Protein AF-B7QHF9-F1 (afdb_monomer)

Structure (mmCIF, N/CA/C/O backbone):
data_AF-B7QHF9-F1
#
_entry.id   AF-B7QHF9-F1
#
loop_
_atom_site.group_PDB
_atom_site.id
_atom_site.type_symbol
_atom_site.label_atom_id
_atom_site.label_alt_id
_atom_site.label_comp_id
_atom_site.label_asym_id
_atom_site.label_entity_id
_atom_site.label_seq_id
_atom_site.pdbx_PDB_ins_code
_atom_site.Cartn_x
_atom_site.Cartn_y
_atom_site.Cartn_z
_atom_site.occupancy
_atom_site.B_iso_or_equiv
_atom_site.auth_seq_id
_atom_site.auth_comp_id
_atom_site.auth_asym_id
_atom_site.auth_atom_id
_atom_site.pdbx_PDB_model_num
ATOM 1 N N . ARG A 1 1 ? 33.194 -61.395 25.127 1.00 44.97 1 ARG A N 1
ATOM 2 C CA . ARG A 1 1 ? 32.796 -61.023 23.741 1.00 44.97 1 ARG A CA 1
ATOM 3 C C . ARG A 1 1 ? 31.460 -60.278 23.837 1.00 44.97 1 ARG A C 1
ATOM 5 O O . ARG A 1 1 ? 30.589 -60.822 24.489 1.00 44.97 1 ARG A O 1
ATOM 12 N N . GLY A 1 2 ? 31.211 -59.076 23.313 1.00 43.88 2 GLY A N 1
ATOM 13 C CA . GLY A 1 2 ? 32.072 -58.037 22.723 1.00 43.88 2 GLY A CA 1
ATOM 14 C C . GLY A 1 2 ? 31.177 -56.895 22.193 1.00 43.88 2 GLY A C 1
ATOM 15 O O . GLY A 1 2 ? 30.324 -57.158 21.356 1.00 43.88 2 GLY A O 1
ATOM 16 N N . LYS A 1 3 ? 31.297 -55.655 22.700 1.00 47.34 3 LYS A N 1
ATOM 17 C CA . LYS A 1 3 ? 30.390 -54.541 22.332 1.00 47.34 3 LYS A CA 1
ATOM 18 C C . LYS A 1 3 ? 30.882 -53.809 21.075 1.00 47.34 3 LYS A C 1
ATOM 20 O O . LYS A 1 3 ? 31.952 -53.213 21.108 1.00 47.34 3 LYS A O 1
ATOM 25 N N . GLY A 1 4 ? 30.081 -53.790 20.007 1.00 52.41 4 GLY A N 1
ATOM 26 C CA . GLY A 1 4 ? 30.394 -53.086 18.755 1.00 52.41 4 GLY A CA 1
ATOM 27 C C . GLY A 1 4 ? 29.561 -51.818 18.543 1.00 52.41 4 GLY A C 1
ATOM 28 O O . GLY A 1 4 ? 28.487 -51.885 17.955 1.00 52.41 4 GLY A O 1
ATOM 29 N N . LYS A 1 5 ? 30.061 -50.652 18.973 1.00 49.97 5 LYS A N 1
ATOM 30 C CA . LYS A 1 5 ? 29.519 -49.345 18.546 1.00 49.97 5 LYS A CA 1
ATOM 31 C C . LYS A 1 5 ? 30.148 -48.952 17.202 1.00 49.97 5 LYS A C 1
ATOM 33 O O . LYS A 1 5 ? 31.369 -48.976 17.092 1.00 49.97 5 LYS A O 1
ATOM 38 N N . LYS A 1 6 ? 29.351 -48.528 16.214 1.00 52.84 6 LYS A N 1
ATOM 39 C CA . LYS A 1 6 ? 29.847 -47.884 14.981 1.00 52.84 6 LYS A CA 1
ATOM 40 C C . LYS A 1 6 ? 29.530 -46.385 15.006 1.00 52.84 6 LYS A C 1
ATOM 42 O O . LYS A 1 6 ? 28.430 -45.975 14.651 1.00 52.84 6 LYS A O 1
ATOM 47 N N . SER A 1 7 ? 30.487 -45.572 15.446 1.00 55.78 7 SER A N 1
ATOM 48 C CA . SER A 1 7 ? 30.426 -44.108 15.347 1.00 55.78 7 SER A CA 1
ATOM 49 C C . SER A 1 7 ? 30.802 -43.638 13.939 1.00 55.78 7 SER A C 1
ATOM 51 O O . SER A 1 7 ? 31.739 -44.163 13.340 1.00 55.78 7 SER A O 1
ATOM 53 N N . LYS A 1 8 ? 30.097 -42.626 13.413 1.00 47.00 8 LYS A N 1
ATOM 54 C CA . LYS A 1 8 ? 30.480 -41.954 12.159 1.00 47.00 8 LYS A CA 1
ATOM 55 C C . LYS A 1 8 ? 31.800 -41.198 12.361 1.00 47.00 8 LYS A C 1
ATOM 57 O O . LYS A 1 8 ? 31.984 -40.561 13.396 1.00 47.00 8 LYS A O 1
ATOM 62 N N . ALA A 1 9 ? 32.695 -41.250 11.377 1.00 64.69 9 ALA A N 1
ATOM 63 C CA . ALA A 1 9 ? 33.907 -40.433 11.365 1.00 64.69 9 ALA A CA 1
ATOM 64 C C . ALA A 1 9 ? 33.595 -38.999 10.880 1.00 64.69 9 ALA A C 1
ATOM 66 O O . ALA A 1 9 ? 32.759 -38.842 9.986 1.00 64.69 9 ALA A O 1
ATOM 67 N N . PRO A 1 10 ? 34.251 -37.957 11.423 1.00 55.72 10 PRO A N 1
ATOM 68 C CA . PRO A 1 10 ? 34.129 -36.597 10.906 1.00 55.72 10 PRO A CA 1
ATOM 69 C C . PRO A 1 10 ? 34.895 -36.448 9.583 1.00 55.72 10 PRO A C 1
ATOM 71 O O . PRO A 1 10 ? 36.030 -36.914 9.457 1.00 55.72 10 PRO A O 1
ATOM 74 N N . PHE A 1 11 ? 34.296 -35.767 8.603 1.00 51.16 11 PHE A N 1
ATOM 75 C CA . PHE A 1 11 ? 34.995 -35.399 7.369 1.00 51.16 11 PHE A CA 1
ATOM 76 C C . PHE A 1 11 ? 36.059 -34.325 7.642 1.00 51.16 11 PHE A C 1
ATOM 78 O O . PHE A 1 11 ? 35.882 -33.451 8.490 1.00 51.16 11 PHE A O 1
ATOM 85 N N . LYS A 1 12 ? 37.185 -34.412 6.928 1.00 47.97 12 LYS A N 1
ATOM 86 C CA . LYS A 1 12 ? 38.425 -33.695 7.245 1.00 47.97 12 LYS A CA 1
ATOM 87 C C . LYS A 1 12 ? 38.826 -32.774 6.093 1.00 47.97 12 LYS A C 1
ATOM 89 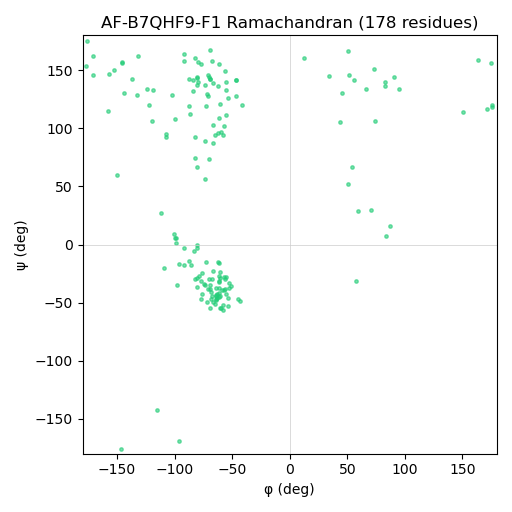O O . LYS A 1 12 ? 39.310 -33.250 5.070 1.00 47.97 12 LYS A O 1
ATOM 94 N N . PHE A 1 13 ? 38.650 -31.465 6.270 1.00 48.28 13 PHE A N 1
ATOM 95 C CA . PHE A 1 13 ? 39.130 -30.463 5.313 1.00 48.28 13 PHE A CA 1
ATOM 96 C C . PHE A 1 13 ? 40.667 -30.340 5.368 1.00 48.28 13 PHE A C 1
ATOM 98 O O . PHE A 1 13 ? 41.214 -30.155 6.459 1.00 48.28 13 PHE A O 1
ATOM 105 N N . PRO A 1 14 ? 41.381 -30.413 4.230 1.00 45.22 14 PRO A N 1
ATOM 106 C CA . PRO A 1 14 ? 42.781 -30.013 4.144 1.00 45.22 14 PRO A CA 1
ATOM 107 C C . PRO A 1 14 ? 42.891 -28.486 4.003 1.00 45.22 14 PRO A C 1
ATOM 109 O O . PRO A 1 14 ? 42.097 -27.866 3.300 1.00 45.22 14 PRO A O 1
ATOM 112 N N . GLY A 1 15 ? 43.900 -27.876 4.627 1.00 40.44 15 GLY A N 1
ATOM 113 C CA . GLY A 1 15 ? 44.149 -26.437 4.521 1.00 40.44 15 GLY A CA 1
ATOM 114 C C . GLY A 1 15 ? 45.634 -26.076 4.557 1.00 40.44 15 GLY A C 1
ATOM 115 O O . GLY A 1 15 ? 46.452 -26.832 5.078 1.00 40.44 15 GLY A O 1
ATOM 116 N N . LYS A 1 16 ? 45.948 -24.898 4.006 1.00 38.28 16 LYS A N 1
ATOM 117 C CA . LYS A 1 16 ? 47.152 -24.074 4.230 1.00 38.28 16 LYS A CA 1
ATOM 118 C C . LYS A 1 16 ? 46.675 -22.608 4.176 1.00 38.28 16 LYS A C 1
ATOM 120 O O . LYS A 1 16 ? 45.830 -22.309 3.341 1.00 38.28 16 LYS A O 1
ATOM 125 N N . GLU A 1 17 ? 46.972 -21.691 5.101 1.00 38.88 17 GLU A N 1
ATOM 126 C CA . GLU A 1 17 ? 48.269 -21.247 5.664 1.00 38.88 17 GLU A CA 1
ATOM 127 C C . GLU A 1 17 ? 49.176 -20.525 4.644 1.00 38.88 17 GLU A C 1
ATOM 129 O O . GLU A 1 17 ? 49.375 -21.039 3.550 1.00 38.88 17 GLU A O 1
ATOM 134 N N . LYS A 1 18 ? 49.813 -19.372 4.937 1.00 38.16 18 LYS A N 1
ATOM 135 C CA . LYS A 1 18 ? 49.681 -18.395 6.056 1.00 38.16 18 LYS A CA 1
ATOM 136 C C . LYS A 1 18 ? 50.524 -17.130 5.767 1.00 38.16 18 LYS A C 1
ATOM 138 O O . LYS A 1 18 ? 51.636 -17.276 5.266 1.00 38.16 18 LYS A O 1
ATOM 143 N N . LYS A 1 19 ? 50.061 -15.942 6.193 1.00 31.86 19 LYS A N 1
ATOM 144 C CA . LYS A 1 19 ? 50.826 -14.784 6.752 1.00 31.86 19 LYS A CA 1
ATOM 145 C C . LYS A 1 19 ? 49.863 -13.587 6.871 1.00 31.86 19 LYS A C 1
ATOM 147 O O . LYS A 1 19 ? 49.279 -13.229 5.860 1.00 31.86 19 LYS A O 1
ATOM 152 N N . GLU A 1 20 ? 49.505 -12.985 8.009 1.00 31.02 20 GLU A N 1
ATOM 153 C CA . GLU A 1 20 ? 50.112 -12.690 9.332 1.00 31.02 20 GLU A CA 1
ATOM 154 C C . GLU A 1 20 ? 51.019 -11.448 9.455 1.00 31.02 20 GLU A C 1
ATOM 156 O O . GLU A 1 20 ? 51.927 -11.239 8.654 1.00 31.02 20 GLU A O 1
ATOM 161 N N . LYS A 1 21 ? 50.826 -10.773 10.609 1.00 34.28 21 LYS A N 1
ATOM 162 C CA . LYS A 1 21 ? 51.555 -9.647 11.242 1.00 34.28 21 LYS A CA 1
ATOM 163 C C . LYS A 1 21 ? 51.193 -8.227 10.749 1.00 34.28 21 LYS A C 1
ATOM 165 O O . LYS A 1 21 ? 51.060 -8.010 9.556 1.00 34.28 21 LYS A O 1
ATOM 170 N N . SER A 1 22 ? 51.021 -7.218 11.621 1.00 31.48 22 SER A N 1
ATOM 171 C CA . SER A 1 22 ? 51.074 -7.202 13.104 1.00 31.48 22 SER A CA 1
ATOM 172 C C . SER A 1 22 ? 50.089 -6.207 13.740 1.00 31.48 22 SER A C 1
ATOM 174 O O . SER A 1 22 ? 49.724 -5.200 13.144 1.00 31.48 22 SER A O 1
ATOM 176 N N . LEU A 1 23 ? 49.729 -6.471 14.999 1.00 32.69 23 LEU A N 1
ATOM 177 C CA . LEU A 1 23 ? 49.108 -5.524 15.935 1.00 32.69 23 LEU A CA 1
ATOM 178 C C . LEU A 1 23 ? 50.179 -4.587 16.543 1.00 32.69 23 LEU A C 1
ATOM 180 O O . LEU A 1 23 ? 51.325 -5.020 16.682 1.00 32.69 23 LEU A O 1
ATOM 184 N N . LYS A 1 24 ? 49.785 -3.393 17.037 1.00 29.84 24 LYS A N 1
ATOM 185 C CA . LYS A 1 24 ? 49.647 -3.086 18.493 1.00 29.84 24 LYS A CA 1
ATOM 186 C C . LYS A 1 24 ? 49.882 -1.599 18.890 1.00 29.84 24 LYS A C 1
ATOM 188 O O . LYS A 1 24 ? 51.000 -1.117 18.872 1.00 29.84 24 LYS A O 1
ATOM 193 N N . SER A 1 25 ? 48.803 -0.963 19.363 1.00 30.09 25 SER A N 1
ATOM 194 C CA . SER A 1 25 ? 48.669 0.024 20.468 1.00 30.09 25 SER A CA 1
ATOM 195 C C . SER A 1 25 ? 49.616 1.237 20.686 1.00 30.09 25 SER A C 1
ATOM 197 O O . SER A 1 25 ? 50.774 1.068 21.038 1.00 30.09 25 SER A O 1
ATOM 199 N N . LYS A 1 26 ? 48.943 2.394 20.868 1.00 32.38 26 LYS A N 1
ATOM 200 C CA . LYS A 1 26 ? 49.030 3.359 22.004 1.00 32.38 26 LYS A CA 1
ATOM 201 C C . LYS A 1 26 ? 50.012 4.558 22.019 1.00 32.38 26 LYS A C 1
ATOM 203 O O . LYS A 1 26 ? 51.174 4.464 21.664 1.00 32.38 26 LYS A O 1
ATOM 208 N N . ASP A 1 27 ? 49.450 5.620 22.616 1.00 30.77 27 ASP A N 1
ATOM 209 C CA . ASP A 1 27 ? 50.017 6.716 23.427 1.00 30.77 27 ASP A CA 1
ATOM 210 C C . ASP A 1 27 ? 50.841 7.879 22.813 1.00 30.77 27 ASP A C 1
ATOM 212 O O . ASP A 1 27 ? 52.021 7.779 22.509 1.00 30.77 27 ASP A O 1
ATOM 216 N N . SER A 1 28 ? 50.180 9.046 22.767 1.00 32.81 28 SER A N 1
ATOM 217 C CA . SER A 1 28 ? 50.504 10.251 23.560 1.00 32.81 28 SER A CA 1
ATOM 218 C C . SER A 1 28 ? 51.971 10.710 23.722 1.00 32.81 28 SER A C 1
ATOM 220 O O . SER A 1 28 ? 52.636 10.235 24.640 1.00 32.81 28 SER A O 1
ATOM 222 N N . LYS A 1 29 ? 52.390 11.789 23.021 1.00 29.64 29 LYS A N 1
ATOM 223 C CA . LYS A 1 29 ? 52.799 13.091 23.636 1.00 29.64 29 LYS A CA 1
ATOM 224 C C . LYS A 1 29 ? 53.363 14.151 22.661 1.00 29.64 29 LYS A C 1
ATOM 226 O O . LYS A 1 29 ? 53.913 13.810 21.626 1.00 29.64 29 LYS A O 1
ATOM 231 N N . ASP A 1 30 ? 53.238 15.409 23.109 1.00 31.92 30 ASP A N 1
ATOM 232 C CA . ASP A 1 30 ? 54.047 16.628 22.864 1.00 31.92 30 ASP A CA 1
ATOM 233 C C . ASP A 1 30 ? 54.410 17.129 21.442 1.00 31.92 30 ASP A C 1
ATOM 235 O O . ASP A 1 30 ? 54.664 16.385 20.503 1.00 31.92 30 ASP A O 1
ATOM 239 N N . GLY A 1 31 ? 54.472 18.465 21.319 1.00 27.03 31 GLY A N 1
ATOM 240 C CA . GLY A 1 31 ? 55.071 19.195 20.186 1.00 27.03 31 GLY A CA 1
ATOM 241 C C . GLY A 1 31 ? 56.527 19.618 20.462 1.00 27.03 31 GLY A C 1
ATOM 242 O O . GLY A 1 31 ? 57.089 19.230 21.486 1.00 27.03 31 GLY A O 1
ATOM 243 N N . PRO A 1 32 ? 57.134 20.481 19.616 1.00 41.22 32 PRO A N 1
ATOM 244 C CA . PRO A 1 32 ? 56.908 21.920 19.825 1.00 41.22 32 PRO A CA 1
ATOM 245 C C . PRO A 1 32 ? 56.868 22.805 18.549 1.00 41.22 32 PRO A C 1
ATOM 247 O O . PRO A 1 32 ? 56.910 22.342 17.415 1.00 41.22 32 PRO A O 1
ATOM 250 N N . LYS A 1 33 ? 56.739 24.123 18.778 1.00 29.67 33 LYS A N 1
ATOM 251 C CA . LYS A 1 33 ? 56.550 25.222 17.805 1.00 29.67 33 LYS A CA 1
ATOM 252 C C . LYS A 1 33 ? 57.832 25.629 17.059 1.00 29.67 33 LYS A C 1
ATOM 254 O O . LYS A 1 33 ? 58.898 25.619 17.666 1.00 29.67 33 LYS A O 1
ATOM 259 N N . SER A 1 34 ? 57.682 26.205 15.859 1.00 31.70 34 SER A N 1
ATOM 260 C CA . SER A 1 34 ? 58.355 27.429 15.327 1.00 31.70 34 SER A CA 1
ATOM 261 C C . SER A 1 34 ? 58.193 27.489 13.794 1.00 31.70 34 SER A C 1
ATOM 263 O O . SER A 1 34 ? 57.991 26.444 13.188 1.00 31.70 34 SER A O 1
ATOM 265 N N . LYS A 1 35 ? 58.302 28.611 13.068 1.00 28.94 35 LYS A N 1
ATOM 266 C CA . LYS A 1 35 ? 57.969 30.053 13.226 1.00 28.94 35 LYS A CA 1
ATOM 267 C C . LYS A 1 35 ? 58.199 30.694 11.825 1.00 28.94 35 LYS A C 1
ATOM 269 O O . LYS A 1 35 ? 58.894 30.069 11.042 1.00 28.94 35 LYS A O 1
ATOM 274 N N . ASP A 1 36 ? 57.656 31.890 11.555 1.00 30.72 36 ASP A N 1
ATOM 275 C CA . ASP A 1 36 ? 58.156 32.970 10.650 1.00 30.72 36 ASP A CA 1
ATOM 276 C C . ASP A 1 36 ? 58.933 32.658 9.321 1.00 30.72 36 ASP A C 1
ATOM 278 O O . ASP A 1 36 ? 59.823 31.825 9.275 1.00 30.72 36 ASP A O 1
ATOM 282 N N . SER A 1 37 ? 58.812 33.401 8.205 1.00 33.22 37 SER A N 1
ATOM 283 C CA . SER A 1 37 ? 58.028 34.612 7.871 1.00 33.22 37 SER A CA 1
ATOM 284 C C . SER A 1 37 ? 58.187 35.026 6.380 1.00 33.22 37 SER A C 1
ATOM 286 O O . SER A 1 37 ? 59.080 34.531 5.695 1.00 33.22 37 SER A O 1
ATOM 288 N N . LYS A 1 38 ? 57.418 36.061 5.980 1.00 33.12 38 LYS A N 1
ATOM 289 C CA . LYS A 1 38 ? 57.803 37.191 5.088 1.00 33.12 38 LYS A CA 1
ATOM 290 C C . LYS A 1 38 ? 57.506 37.124 3.576 1.00 33.12 38 LYS A C 1
ATOM 292 O O . LYS A 1 38 ? 57.799 36.148 2.896 1.00 33.12 38 LYS A O 1
ATOM 297 N N . GLU A 1 39 ? 56.955 38.228 3.053 1.00 28.11 39 GLU A N 1
ATOM 298 C CA . GLU A 1 39 ? 56.612 38.425 1.631 1.00 28.11 39 GLU A CA 1
ATOM 299 C C . GLU A 1 39 ? 57.733 39.075 0.789 1.00 28.11 39 GLU A C 1
ATOM 301 O O . GLU A 1 39 ? 58.576 39.795 1.328 1.00 28.11 39 GLU A O 1
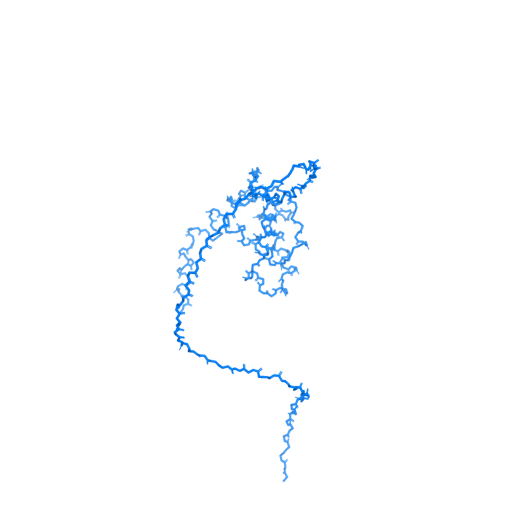ATOM 306 N N . ALA A 1 40 ? 57.626 38.975 -0.550 1.00 33.88 40 ALA A N 1
ATOM 307 C CA . ALA A 1 40 ? 58.018 40.051 -1.478 1.00 33.88 40 ALA A CA 1
ATOM 308 C C . ALA A 1 40 ? 57.336 39.967 -2.875 1.00 33.88 40 ALA A C 1
ATOM 310 O O . ALA A 1 40 ? 57.560 39.029 -3.628 1.00 33.88 40 ALA A O 1
ATOM 311 N N . LYS A 1 41 ? 56.505 40.983 -3.170 1.00 31.80 41 LYS A N 1
ATOM 312 C CA . LYS A 1 41 ? 56.292 41.806 -4.401 1.00 31.80 41 LYS A CA 1
ATOM 313 C C . LYS A 1 41 ? 56.905 41.393 -5.776 1.00 31.80 41 LYS A C 1
ATOM 315 O O . LYS A 1 41 ? 57.989 40.834 -5.794 1.00 31.80 41 LYS A O 1
ATOM 320 N N . LYS A 1 42 ? 56.449 41.871 -6.959 1.00 28.03 42 LYS A N 1
ATOM 321 C CA . LYS A 1 42 ? 55.138 42.313 -7.538 1.00 28.03 42 LYS A CA 1
ATOM 322 C C . LYS A 1 42 ? 55.361 42.873 -8.980 1.00 28.03 42 LYS A C 1
ATOM 324 O O . LYS A 1 42 ? 56.017 43.903 -9.065 1.00 28.03 42 LYS A O 1
ATOM 329 N N . ASP A 1 43 ? 54.721 42.279 -10.007 1.00 34.84 43 ASP A N 1
ATOM 330 C CA . ASP A 1 43 ? 54.375 42.774 -11.384 1.00 34.84 43 ASP A CA 1
ATOM 331 C C . ASP A 1 43 ? 55.470 43.419 -12.295 1.00 34.84 43 ASP A C 1
ATOM 333 O O . ASP A 1 43 ? 56.507 43.838 -11.783 1.00 34.84 43 ASP A O 1
ATOM 337 N N . PRO A 1 44 ? 55.265 43.625 -13.629 1.00 46.94 44 PRO A N 1
ATOM 338 C CA . PRO A 1 44 ? 54.328 43.053 -14.631 1.00 46.94 44 PRO A CA 1
ATOM 339 C C . PRO A 1 44 ? 55.136 42.255 -15.722 1.00 46.94 44 PRO A C 1
ATOM 341 O O . PRO A 1 44 ? 56.101 41.609 -15.329 1.00 46.94 44 PRO A O 1
ATOM 344 N N . ASP A 1 45 ? 54.926 42.164 -17.058 1.00 30.95 45 ASP A N 1
ATOM 345 C CA . ASP A 1 45 ? 53.897 42.502 -18.088 1.00 30.95 45 ASP A CA 1
ATOM 346 C C . ASP A 1 45 ? 54.102 41.595 -19.348 1.00 30.95 45 ASP A C 1
ATOM 348 O O . ASP A 1 45 ? 55.257 41.323 -19.685 1.00 30.95 45 ASP A O 1
ATOM 352 N N . ARG A 1 46 ? 53.032 41.192 -20.075 1.00 37.25 46 ARG A N 1
ATOM 353 C CA . ARG A 1 46 ? 52.873 41.351 -21.556 1.00 37.25 46 ARG A CA 1
ATOM 354 C C . ARG A 1 46 ? 51.509 40.868 -22.095 1.00 37.25 46 ARG A C 1
ATOM 356 O O . ARG A 1 46 ? 50.879 39.982 -21.525 1.00 37.25 46 ARG A O 1
ATOM 363 N N . ASP A 1 47 ? 51.079 41.446 -23.223 1.00 33.78 47 ASP A N 1
ATOM 364 C CA . ASP A 1 47 ? 49.710 41.378 -23.777 1.00 33.78 47 ASP A CA 1
ATOM 365 C C . ASP A 1 47 ? 49.401 40.240 -24.794 1.00 33.78 47 ASP A C 1
ATOM 367 O O . ASP A 1 47 ? 50.259 39.773 -25.547 1.00 33.78 47 ASP A O 1
ATOM 371 N N . SER A 1 48 ? 48.099 39.930 -24.909 1.00 33.56 48 SER A N 1
ATOM 372 C CA . SER A 1 48 ? 47.401 39.127 -25.934 1.00 33.56 48 SER A CA 1
ATOM 373 C C . SER A 1 48 ? 47.619 37.594 -25.881 1.00 33.56 48 SER A C 1
ATOM 375 O O . SER A 1 48 ? 48.645 37.104 -25.435 1.00 33.56 48 SER A O 1
ATOM 377 N N . LYS A 1 49 ? 46.678 36.730 -26.308 1.00 36.12 49 LYS A N 1
ATOM 378 C CA . LYS A 1 49 ? 45.582 36.933 -27.276 1.00 36.12 49 LYS A CA 1
ATOM 379 C C . LYS A 1 49 ? 44.375 36.001 -27.023 1.00 36.12 49 LYS A C 1
ATOM 381 O O . LYS A 1 49 ? 44.499 34.875 -26.556 1.00 36.12 49 LYS A O 1
ATOM 386 N N . LYS A 1 50 ? 43.182 36.477 -27.387 1.00 32.81 50 LYS A N 1
ATOM 387 C CA . LYS A 1 50 ? 41.853 35.866 -27.166 1.00 32.81 50 LYS A CA 1
ATOM 388 C C . LYS A 1 50 ? 41.578 34.631 -28.052 1.00 32.81 50 LYS A C 1
ATOM 390 O O . LYS A 1 50 ? 41.427 34.793 -29.261 1.00 32.81 50 LYS A O 1
ATOM 395 N N . LYS A 1 51 ? 41.343 33.444 -27.464 1.00 32.03 51 LYS A N 1
ATOM 396 C CA . LYS A 1 51 ? 40.586 32.340 -28.106 1.00 32.03 51 LYS A CA 1
ATOM 397 C C . LYS A 1 51 ? 39.398 31.915 -27.234 1.00 32.03 51 LYS A C 1
ATOM 399 O O . LYS A 1 51 ? 39.517 31.763 -26.024 1.00 32.03 51 LYS A O 1
ATOM 404 N N . LYS A 1 52 ? 38.231 31.764 -27.864 1.00 35.06 52 LYS A N 1
ATOM 405 C CA . LYS A 1 52 ? 36.935 31.446 -27.245 1.00 35.06 52 LYS A CA 1
ATOM 406 C C . LYS A 1 52 ? 36.651 29.955 -27.421 1.00 35.06 52 LYS A C 1
ATOM 408 O O . LYS A 1 52 ? 36.311 29.550 -28.526 1.00 35.06 52 LYS A O 1
ATOM 413 N N . GLU A 1 53 ? 36.731 29.164 -26.352 1.00 32.62 53 GLU A N 1
ATOM 414 C CA . GLU A 1 53 ? 36.340 27.747 -26.385 1.00 32.62 53 GLU A CA 1
ATOM 415 C C . GLU A 1 53 ? 35.248 27.445 -25.355 1.00 32.62 53 GLU A C 1
ATOM 417 O O . GLU A 1 53 ? 35.374 27.678 -24.151 1.00 32.62 53 GLU A O 1
ATOM 422 N N . SER A 1 54 ? 34.113 26.976 -25.865 1.00 33.69 54 SER A N 1
ATOM 423 C CA . SER A 1 54 ? 32.872 26.805 -25.121 1.00 33.69 54 SER A CA 1
ATOM 424 C C . SER A 1 54 ? 32.873 25.499 -24.332 1.00 33.69 54 SER A C 1
ATOM 426 O O . SER A 1 54 ? 32.417 24.468 -24.828 1.00 33.69 54 SER A O 1
ATOM 428 N N . LYS A 1 55 ? 33.314 25.545 -23.068 1.00 36.19 55 LYS A N 1
ATOM 429 C CA . LYS A 1 55 ? 33.030 24.470 -22.104 1.00 36.19 55 LYS A CA 1
ATOM 430 C C . LYS A 1 55 ? 31.520 24.364 -21.882 1.00 36.19 55 LYS A C 1
ATOM 432 O O . LYS A 1 55 ? 30.949 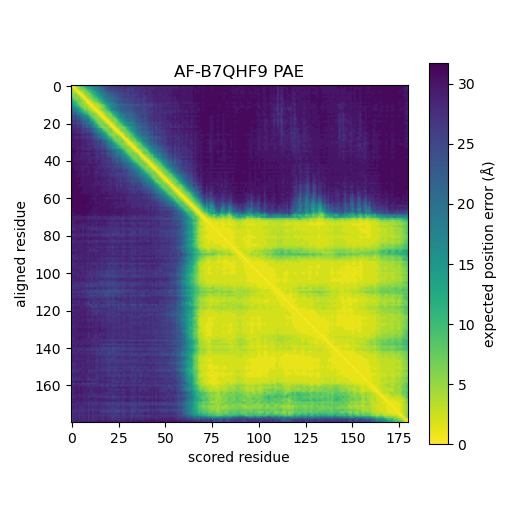25.085 -21.063 1.00 36.19 55 LYS A O 1
ATOM 437 N N . VAL A 1 56 ? 30.893 23.441 -22.611 1.00 34.78 56 VAL A N 1
ATOM 438 C CA . VAL A 1 56 ? 29.510 23.004 -22.401 1.00 34.78 56 VAL A CA 1
ATOM 439 C C . VAL A 1 56 ? 29.394 22.506 -20.962 1.00 34.78 56 VAL A C 1
ATOM 441 O O . VAL A 1 56 ? 29.841 21.410 -20.625 1.00 34.78 56 VAL A O 1
ATOM 444 N N . LYS A 1 57 ? 28.820 23.332 -20.081 1.00 34.22 57 LYS A N 1
ATOM 445 C CA . LYS A 1 57 ? 28.485 22.911 -18.721 1.00 34.22 57 LYS A CA 1
ATOM 446 C C . LYS A 1 57 ? 27.378 21.873 -18.844 1.00 34.22 57 LYS A C 1
ATOM 448 O O . LYS A 1 57 ? 26.230 22.240 -19.079 1.00 34.22 57 LYS A O 1
ATOM 453 N N . LEU A 1 58 ? 27.727 20.593 -18.700 1.00 36.19 58 LEU A N 1
ATOM 454 C CA . LEU A 1 58 ? 26.766 19.495 -18.721 1.00 36.19 58 LEU A CA 1
ATOM 455 C C . LEU A 1 58 ? 25.865 19.613 -17.484 1.00 36.19 58 LEU A C 1
ATOM 457 O O . LEU A 1 58 ? 26.172 19.108 -16.403 1.00 36.19 58 LEU A O 1
ATOM 461 N N . GLY A 1 59 ? 24.792 20.389 -17.633 1.00 34.56 59 GLY A N 1
ATOM 462 C CA . GLY A 1 59 ? 23.894 20.776 -16.558 1.00 34.56 59 GLY A CA 1
ATOM 463 C C . GLY A 1 59 ? 23.176 19.554 -16.019 1.00 34.56 59 GLY A C 1
ATOM 464 O O . GLY A 1 59 ? 22.145 19.157 -16.557 1.00 34.56 59 GLY A O 1
ATOM 465 N N . LYS A 1 60 ? 23.723 18.963 -14.951 1.00 43.91 60 LYS A N 1
ATOM 466 C CA . LYS A 1 60 ? 23.177 17.792 -14.260 1.00 43.91 60 LYS A CA 1
ATOM 467 C C . LYS A 1 60 ? 21.894 18.197 -13.527 1.00 43.91 60 LYS A C 1
ATOM 469 O O . LYS A 1 60 ? 21.884 18.373 -12.309 1.00 43.91 60 LYS A O 1
ATOM 474 N N . LYS A 1 61 ? 20.828 18.409 -14.310 1.00 39.81 61 LYS A N 1
ATOM 475 C CA . LYS A 1 61 ? 19.483 18.811 -13.891 1.00 39.81 61 LYS A CA 1
ATOM 476 C C . LYS A 1 61 ? 18.972 17.755 -12.914 1.00 39.81 61 LYS A C 1
ATOM 478 O O . LYS A 1 61 ? 18.413 16.736 -13.311 1.00 39.81 61 LYS A O 1
ATOM 483 N N . LYS A 1 62 ? 19.172 18.002 -11.617 1.00 40.31 62 LYS A N 1
ATOM 484 C CA . LYS A 1 62 ? 18.399 17.348 -10.565 1.00 40.31 62 LYS A CA 1
ATOM 485 C C . LYS A 1 62 ? 16.945 17.734 -10.831 1.00 40.31 62 LYS A C 1
ATOM 487 O O . LYS A 1 62 ? 16.541 18.832 -10.453 1.00 40.31 62 LYS A O 1
ATOM 492 N N . LYS A 1 63 ? 16.176 16.876 -11.515 1.00 43.25 63 LYS A N 1
ATOM 493 C CA . LYS A 1 63 ? 14.715 16.971 -11.467 1.00 43.25 63 LYS A CA 1
ATOM 494 C C . LYS A 1 63 ? 14.363 16.911 -9.983 1.00 43.25 63 LYS A C 1
ATOM 496 O O . LYS A 1 63 ? 14.582 15.880 -9.347 1.00 43.25 63 LYS A O 1
ATOM 501 N N . LYS A 1 64 ? 13.879 18.024 -9.423 1.00 37.00 64 LYS A N 1
ATOM 502 C CA . LYS A 1 64 ? 13.073 17.944 -8.209 1.00 37.00 64 LYS A CA 1
ATOM 503 C C . LYS A 1 64 ? 11.937 16.988 -8.549 1.00 37.00 64 LYS A C 1
ATOM 505 O O . LYS A 1 64 ? 11.351 17.101 -9.623 1.00 37.00 64 LYS A O 1
ATOM 510 N N . HIS A 1 65 ? 11.671 16.033 -7.671 1.00 42.19 65 HIS A N 1
ATOM 511 C CA . HIS A 1 65 ? 10.486 15.203 -7.802 1.00 42.19 65 HIS A CA 1
ATOM 512 C C . HIS A 1 65 ? 9.310 16.006 -7.241 1.00 42.19 65 HIS A C 1
ATOM 514 O O . HIS A 1 65 ? 8.791 15.697 -6.172 1.00 42.19 65 HIS A O 1
ATOM 520 N N . GLU A 1 66 ? 8.966 17.104 -7.923 1.00 44.47 66 GLU A N 1
ATOM 521 C CA . GLU A 1 66 ? 7.682 17.761 -7.705 1.00 44.47 66 GLU A CA 1
ATOM 522 C C . GLU A 1 66 ? 6.606 16.696 -7.886 1.00 44.47 66 GLU A C 1
ATOM 524 O O . GLU A 1 66 ? 6.611 15.941 -8.863 1.00 44.47 66 GLU A O 1
ATOM 529 N N . LEU A 1 67 ? 5.747 16.566 -6.875 1.00 56.31 67 LEU A N 1
ATOM 530 C CA . LEU A 1 67 ? 4.559 15.747 -7.003 1.00 56.31 67 LEU A CA 1
ATOM 531 C C . LEU A 1 67 ? 3.604 16.523 -7.900 1.00 56.31 67 LEU A C 1
ATOM 533 O O . LEU A 1 67 ? 2.803 17.316 -7.409 1.00 56.31 67 LEU A O 1
ATOM 537 N N . GLU A 1 68 ? 3.730 16.283 -9.207 1.00 54.75 68 GLU A N 1
ATOM 538 C CA . GLU A 1 68 ? 2.650 16.517 -10.160 1.00 54.75 68 GLU A CA 1
ATOM 539 C C . GLU A 1 68 ? 1.355 16.034 -9.517 1.00 54.75 68 GLU A C 1
ATOM 541 O O . GLU A 1 68 ? 1.263 14.884 -9.062 1.00 54.75 68 GLU A O 1
ATOM 546 N N . LYS A 1 69 ? 0.413 16.964 -9.357 1.00 64.25 69 LYS A N 1
ATOM 547 C CA . LYS A 1 69 ? -0.718 16.802 -8.446 1.00 64.25 69 LYS A CA 1
ATOM 548 C C . LYS A 1 69 ? -1.793 15.982 -9.144 1.00 64.25 69 LYS A C 1
ATOM 550 O O . LYS A 1 69 ? -2.791 16.529 -9.598 1.00 64.25 69 LYS A O 1
ATOM 555 N N . ALA A 1 70 ? -1.526 14.681 -9.247 1.00 77.38 70 ALA A N 1
ATOM 556 C CA . ALA A 1 70 ? -2.337 13.728 -9.984 1.00 77.38 70 ALA A CA 1
ATOM 557 C C . ALA A 1 70 ? -3.826 13.893 -9.659 1.00 77.38 70 ALA A C 1
ATOM 559 O O . ALA A 1 70 ? -4.221 13.922 -8.490 1.00 77.38 70 ALA A O 1
ATOM 560 N N . GLU A 1 71 ? -4.629 14.031 -10.707 1.00 82.00 71 GLU A N 1
ATOM 561 C CA . GLU A 1 71 ? -6.071 14.174 -10.592 1.00 82.00 71 GLU A CA 1
ATOM 562 C C . GLU A 1 71 ? -6.659 12.825 -10.157 1.00 82.00 71 GLU A C 1
ATOM 564 O O . GLU A 1 71 ? -6.361 11.788 -10.742 1.00 82.00 71 GLU A O 1
ATOM 569 N N . ASN A 1 72 ? -7.462 12.835 -9.088 1.00 89.56 72 ASN A N 1
ATOM 570 C CA . ASN A 1 72 ? -8.030 11.637 -8.455 1.00 89.56 72 ASN A CA 1
ATOM 571 C C . ASN A 1 72 ? -6.984 10.568 -8.047 1.00 89.56 72 ASN A C 1
ATOM 573 O O . ASN A 1 72 ? -7.003 9.456 -8.580 1.00 89.56 72 ASN A O 1
ATOM 577 N N . PRO A 1 73 ? -6.099 10.852 -7.067 1.00 95.12 73 PRO A N 1
ATOM 578 C CA . PRO A 1 73 ? -5.112 9.884 -6.588 1.00 95.12 73 PRO A CA 1
ATOM 579 C C . PRO A 1 73 ? -5.768 8.706 -5.847 1.00 95.12 73 PRO A C 1
ATOM 581 O O . PRO A 1 73 ? -6.874 8.833 -5.311 1.00 95.12 73 PRO A O 1
ATOM 584 N N . ILE A 1 74 ? -5.044 7.585 -5.782 1.00 96.62 74 ILE A N 1
ATOM 585 C CA . ILE A 1 74 ? -5.429 6.343 -5.085 1.00 96.62 74 ILE A CA 1
ATOM 586 C C . ILE A 1 74 ? -4.772 6.273 -3.696 1.00 96.62 74 ILE A C 1
ATOM 588 O O . ILE A 1 74 ? -5.374 5.804 -2.737 1.00 96.62 74 ILE A O 1
ATOM 592 N N . PHE A 1 75 ? -3.545 6.781 -3.555 1.00 97.38 75 PHE A N 1
ATOM 593 C CA . PHE A 1 75 ? -2.859 6.922 -2.268 1.00 97.38 75 PHE A CA 1
ATOM 594 C C . PHE A 1 75 ? -3.275 8.221 -1.561 1.00 97.38 75 PHE A C 1
ATOM 596 O O . PHE A 1 75 ? -3.352 9.271 -2.203 1.00 97.38 75 PHE A O 1
ATOM 603 N N . GLY A 1 76 ? -3.435 8.185 -0.233 1.00 96.19 76 GLY A N 1
ATOM 604 C CA . GLY A 1 76 ? -3.760 9.375 0.568 1.00 96.19 76 GLY A CA 1
ATOM 605 C C . GLY A 1 76 ? -5.256 9.690 0.684 1.00 96.19 76 GLY A C 1
ATOM 606 O O . GLY A 1 76 ? -5.600 10.818 1.029 1.00 96.19 76 GLY A O 1
ATOM 607 N N . VAL A 1 77 ? -6.140 8.742 0.354 1.00 96.69 77 VAL A N 1
ATOM 608 C CA . VAL A 1 77 ? -7.606 8.911 0.350 1.00 96.69 77 VAL A CA 1
ATOM 609 C C . VAL A 1 77 ? -8.299 7.753 1.089 1.00 96.69 77 VAL A C 1
ATOM 611 O O . VAL A 1 77 ? -7.657 6.724 1.309 1.00 96.69 77 VAL A O 1
ATOM 614 N N . PRO A 1 78 ? -9.575 7.892 1.509 1.00 96.38 78 PRO A N 1
ATOM 615 C CA . PRO A 1 78 ? -10.316 6.812 2.166 1.00 96.38 78 PRO A CA 1
ATOM 616 C C . PRO A 1 78 ? -10.366 5.537 1.318 1.00 96.38 78 PRO A C 1
ATOM 618 O O . PRO A 1 78 ? -10.408 5.613 0.091 1.00 96.38 78 PRO A O 1
ATOM 621 N N . LEU A 1 79 ? -10.413 4.366 1.965 1.00 95.44 79 LEU A N 1
ATOM 622 C CA . LEU A 1 79 ? -10.358 3.071 1.272 1.00 95.44 79 LEU A CA 1
ATOM 623 C C . LEU A 1 79 ? -11.495 2.894 0.248 1.00 95.44 79 LEU A C 1
ATOM 625 O O . LEU A 1 79 ? -11.238 2.422 -0.855 1.00 95.44 79 LEU A O 1
ATOM 629 N N . LEU A 1 80 ? -12.711 3.349 0.570 1.00 95.19 80 LEU A N 1
ATOM 630 C CA . LEU A 1 80 ? -13.849 3.356 -0.360 1.00 95.19 80 LEU A CA 1
ATOM 631 C C . LEU A 1 80 ? -13.562 4.221 -1.600 1.00 95.19 80 LEU A C 1
ATOM 633 O O . LEU A 1 80 ? -13.744 3.776 -2.724 1.00 95.19 80 LEU A O 1
ATOM 637 N N . THR A 1 81 ? -12.994 5.414 -1.413 1.00 96.50 81 THR A N 1
ATOM 638 C CA . THR A 1 81 ? -12.595 6.303 -2.516 1.00 96.50 81 THR A CA 1
ATOM 639 C C . THR A 1 81 ? -11.432 5.741 -3.343 1.00 96.50 81 THR A C 1
ATOM 641 O O . THR A 1 81 ? -11.332 6.022 -4.536 1.00 96.50 81 THR A O 1
ATOM 644 N N . ALA A 1 82 ? -10.544 4.943 -2.743 1.00 96.31 82 ALA A N 1
ATOM 645 C CA . ALA A 1 82 ? -9.514 4.209 -3.479 1.00 96.31 82 ALA A CA 1
ATOM 646 C C . ALA A 1 82 ? -10.116 3.054 -4.305 1.00 96.31 82 ALA A C 1
ATOM 648 O O . ALA A 1 82 ? -9.689 2.842 -5.437 1.00 96.31 82 ALA A O 1
ATOM 649 N N . LEU A 1 83 ? -11.125 2.357 -3.768 1.00 95.81 83 LEU A N 1
ATOM 650 C CA . LEU A 1 83 ? -11.875 1.297 -4.450 1.00 95.81 83 LEU A CA 1
ATOM 651 C C . LEU A 1 83 ? -12.663 1.846 -5.651 1.00 95.81 83 LEU A C 1
ATOM 653 O O . LEU A 1 83 ? -12.488 1.356 -6.761 1.00 95.81 83 LEU A O 1
ATOM 657 N N . GLU A 1 84 ? -13.448 2.910 -5.459 1.00 95.38 84 GLU A N 1
ATOM 658 C CA . GLU A 1 84 ? -14.203 3.606 -6.519 1.00 95.38 84 GLU A CA 1
ATOM 659 C C . GLU A 1 84 ? -13.318 4.028 -7.704 1.00 95.38 84 GLU A C 1
ATOM 661 O O . GLU A 1 84 ? -13.737 3.981 -8.859 1.00 95.38 84 GLU A O 1
ATOM 666 N N . ARG A 1 85 ? -12.084 4.462 -7.416 1.00 95.50 85 ARG A N 1
ATOM 667 C CA . ARG A 1 85 ? -11.127 4.970 -8.413 1.00 95.50 85 ARG A CA 1
ATOM 668 C C . ARG A 1 85 ? -10.293 3.885 -9.084 1.00 95.50 85 ARG A C 1
ATOM 670 O O . ARG A 1 85 ? -9.666 4.163 -10.101 1.00 95.50 85 ARG A O 1
ATOM 677 N N . ASN A 1 86 ? -10.224 2.692 -8.504 1.00 95.31 86 ASN A N 1
ATOM 678 C CA . ASN A 1 86 ? -9.351 1.615 -8.959 1.00 95.31 86 ASN A CA 1
ATOM 679 C C . ASN A 1 86 ? -9.966 0.240 -8.640 1.00 95.31 86 ASN A C 1
ATOM 681 O O . ASN A 1 86 ? -9.362 -0.521 -7.891 1.00 95.31 86 ASN A O 1
ATOM 685 N N . PRO A 1 87 ? -11.165 -0.091 -9.152 1.00 94.81 87 PRO A N 1
ATOM 686 C CA . PRO A 1 87 ? -11.845 -1.340 -8.815 1.00 94.81 87 PRO A CA 1
ATOM 687 C C . PRO A 1 87 ? -11.121 -2.564 -9.394 1.00 94.81 87 PRO A C 1
ATOM 689 O O . PRO A 1 87 ? -10.625 -2.521 -10.522 1.00 94.81 87 PRO A O 1
ATOM 692 N N . SER A 1 88 ? -11.092 -3.668 -8.642 1.00 93.38 88 SER A N 1
ATOM 693 C CA . SER A 1 88 ? -10.577 -4.953 -9.137 1.00 93.38 88 SER A CA 1
ATOM 694 C C . SER A 1 88 ? -11.515 -5.579 -10.180 1.00 93.38 88 SER A C 1
ATOM 696 O O . SER A 1 88 ? -12.736 -5.447 -10.110 1.00 93.38 88 SER A O 1
ATOM 698 N N . HIS A 1 89 ? -10.945 -6.276 -11.166 1.00 89.81 89 HIS A N 1
ATOM 699 C CA . HIS A 1 89 ? -11.695 -6.878 -12.282 1.00 89.81 89 HIS A C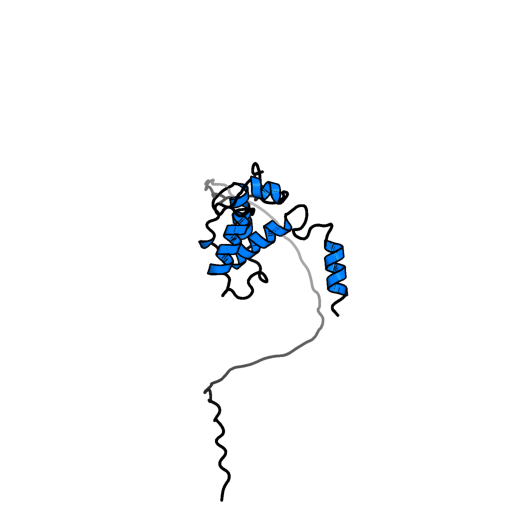A 1
ATOM 700 C C . HIS A 1 89 ? -12.324 -8.249 -11.966 1.00 89.81 89 HIS A C 1
ATOM 702 O O . HIS A 1 89 ? -13.040 -8.800 -12.798 1.00 89.81 89 HIS A O 1
ATOM 708 N N . ASP A 1 90 ? -12.053 -8.802 -10.786 1.00 90.75 90 ASP A N 1
ATOM 709 C CA . ASP A 1 90 ? -12.519 -10.109 -10.306 1.00 90.75 90 ASP A CA 1
ATOM 710 C C . ASP A 1 90 ? -13.839 -10.043 -9.511 1.00 90.75 90 ASP A C 1
ATOM 712 O O . ASP A 1 90 ? -14.369 -11.078 -9.111 1.00 90.75 90 ASP A O 1
ATOM 716 N N . GLY A 1 91 ? -14.375 -8.839 -9.289 1.00 87.19 91 GLY A N 1
ATOM 717 C CA . GLY A 1 91 ? -15.585 -8.607 -8.497 1.00 87.19 91 GLY A CA 1
ATOM 718 C C . GLY A 1 91 ? -15.355 -8.528 -6.984 1.00 87.19 91 GLY A C 1
ATOM 719 O O . GLY A 1 91 ? -16.329 -8.459 -6.238 1.00 87.19 91 GLY A O 1
ATOM 720 N N . VAL A 1 92 ? -14.102 -8.518 -6.514 1.00 92.19 92 VAL A N 1
ATOM 721 C CA . VAL A 1 92 ? -13.784 -8.292 -5.097 1.00 92.19 92 VAL A CA 1
ATOM 722 C C . VAL A 1 92 ? -13.820 -6.789 -4.790 1.00 92.19 92 VAL A C 1
ATOM 724 O O . VAL A 1 92 ? -13.279 -5.977 -5.542 1.00 92.19 92 VAL A O 1
ATOM 727 N N . GLU A 1 93 ? -14.415 -6.407 -3.654 1.00 93.75 93 GLU A N 1
ATOM 728 C CA . GLU A 1 93 ? -14.498 -5.018 -3.160 1.00 93.75 93 GLU A CA 1
ATOM 729 C C . GLU A 1 93 ? -13.149 -4.510 -2.603 1.00 93.75 93 GLU A C 1
ATOM 731 O O . GLU A 1 93 ? -13.017 -4.097 -1.451 1.00 93.75 93 GLU A O 1
ATOM 736 N N . LEU A 1 94 ? -12.108 -4.569 -3.434 1.00 94.50 94 LEU A N 1
ATOM 737 C CA . LEU A 1 94 ? -10.730 -4.229 -3.100 1.00 94.50 94 LEU A CA 1
ATOM 738 C C . LEU A 1 94 ? -10.093 -3.402 -4.235 1.00 94.50 94 LEU A C 1
ATOM 740 O O . LEU A 1 94 ? -10.352 -3.698 -5.406 1.00 94.50 94 LEU A O 1
ATOM 744 N N . PRO A 1 95 ? -9.250 -2.389 -3.949 1.00 96.38 95 PRO A N 1
ATOM 745 C CA . PRO A 1 95 ? -8.542 -1.668 -5.002 1.00 96.38 95 PRO A CA 1
ATOM 746 C C . PRO A 1 95 ? -7.594 -2.594 -5.782 1.00 96.38 95 PRO A C 1
ATOM 748 O O . PRO A 1 95 ? -6.853 -3.366 -5.167 1.00 96.38 95 PRO A O 1
ATOM 751 N N . ALA A 1 96 ? -7.563 -2.484 -7.112 1.00 96.44 96 ALA A N 1
ATOM 752 C CA . ALA A 1 96 ? -6.774 -3.337 -8.005 1.00 96.44 96 ALA A CA 1
ATOM 753 C C . ALA A 1 96 ? -5.279 -3.326 -7.655 1.00 96.44 96 ALA A C 1
ATOM 755 O O . ALA A 1 96 ? -4.660 -4.384 -7.602 1.00 96.44 96 ALA A O 1
ATOM 756 N N . LEU A 1 97 ? -4.730 -2.168 -7.264 1.00 96.56 97 LEU A N 1
ATOM 757 C CA . LEU A 1 97 ? -3.394 -2.040 -6.666 1.00 96.56 97 LEU A CA 1
ATOM 758 C C . LEU A 1 97 ? -3.121 -3.100 -5.587 1.00 96.56 97 LEU A C 1
ATOM 760 O O . LEU A 1 97 ? -2.035 -3.673 -5.537 1.00 96.56 97 LEU A O 1
ATOM 764 N N . VAL A 1 98 ? -4.074 -3.308 -4.678 1.00 97.25 98 VAL A N 1
ATOM 765 C CA . VAL A 1 98 ? -3.925 -4.212 -3.534 1.00 97.25 98 VAL A CA 1
ATOM 766 C C . VAL A 1 98 ? -4.065 -5.660 -3.993 1.00 97.25 98 VAL A C 1
ATOM 768 O O . VAL A 1 98 ? -3.244 -6.484 -3.598 1.00 97.25 98 VAL A O 1
ATOM 771 N N . ARG A 1 99 ? -5.034 -5.944 -4.874 1.00 96.94 99 ARG A N 1
ATOM 772 C CA . ARG A 1 99 ? -5.240 -7.256 -5.504 1.00 96.94 99 ARG A CA 1
ATOM 773 C C . ARG A 1 99 ? -3.995 -7.720 -6.271 1.00 96.94 99 ARG A C 1
ATOM 775 O O . ARG A 1 99 ? -3.420 -8.745 -5.921 1.00 96.94 99 ARG A O 1
ATOM 782 N N . GLU A 1 100 ? -3.516 -6.915 -7.223 1.00 96.56 100 GLU A N 1
ATOM 783 C CA . GLU A 1 100 ? -2.291 -7.163 -7.999 1.00 96.56 100 GLU A CA 1
ATOM 784 C C . GLU A 1 100 ? -1.066 -7.368 -7.092 1.00 96.56 100 GLU A C 1
ATOM 786 O O . GLU A 1 100 ? -0.243 -8.251 -7.337 1.00 96.56 100 GLU A O 1
ATOM 791 N N . CYS A 1 101 ? -0.927 -6.558 -6.033 1.00 97.81 101 CYS A N 1
ATOM 792 C CA . CYS A 1 101 ? 0.199 -6.683 -5.107 1.00 97.81 101 CYS A CA 1
ATOM 793 C C . CYS A 1 101 ? 0.146 -7.962 -4.264 1.00 97.81 101 CYS A C 1
ATOM 795 O O . CYS A 1 101 ? 1.209 -8.499 -3.961 1.00 97.81 101 CYS A O 1
ATOM 797 N N . ILE A 1 102 ? -1.040 -8.433 -3.864 1.00 97.06 102 ILE A N 1
ATOM 798 C CA . ILE A 1 102 ? -1.193 -9.695 -3.127 1.00 97.06 102 ILE A CA 1
ATOM 799 C C . ILE A 1 102 ? -0.863 -10.865 -4.055 1.00 97.06 102 ILE A C 1
ATOM 801 O O . ILE A 1 102 ? 0.071 -11.606 -3.754 1.00 97.06 102 ILE A O 1
ATOM 805 N N . ASP A 1 103 ? -1.520 -10.951 -5.216 1.00 96.69 103 ASP A N 1
ATOM 806 C CA . ASP A 1 103 ? -1.321 -12.029 -6.195 1.00 96.69 103 ASP A CA 1
ATOM 807 C C . ASP A 1 103 ? 0.159 -12.175 -6.586 1.00 96.69 103 ASP A C 1
ATOM 809 O O . ASP A 1 103 ? 0.730 -13.266 -6.536 1.00 96.69 103 ASP A O 1
ATOM 813 N N . TYR A 1 104 ? 0.828 -11.053 -6.879 1.00 98.00 104 TYR A N 1
ATOM 814 C CA . TYR A 1 104 ? 2.251 -11.059 -7.208 1.00 98.00 104 TYR A CA 1
ATOM 815 C C . TYR A 1 104 ? 3.131 -11.577 -6.057 1.00 98.00 104 TYR A C 1
ATOM 817 O O . TYR A 1 104 ? 4.121 -12.268 -6.297 1.00 98.00 104 TYR A O 1
ATOM 825 N N . ILE A 1 105 ? 2.806 -11.253 -4.800 1.00 98.00 105 ILE A N 1
ATOM 826 C CA . ILE A 1 105 ? 3.587 -11.690 -3.632 1.00 98.00 105 ILE A CA 1
ATOM 827 C C . ILE A 1 105 ? 3.307 -13.160 -3.286 1.00 98.00 105 ILE A C 1
ATOM 829 O O . ILE A 1 105 ? 4.227 -13.845 -2.838 1.00 98.00 105 ILE A O 1
ATOM 833 N N . GLU A 1 106 ? 2.101 -13.669 -3.530 1.00 97.00 106 GLU A N 1
ATOM 834 C CA . GLU A 1 106 ? 1.784 -15.092 -3.366 1.00 97.00 106 GLU A CA 1
ATOM 835 C C . GLU A 1 106 ? 2.480 -15.960 -4.429 1.00 97.00 106 GLU A C 1
ATOM 837 O O . GLU A 1 106 ? 3.017 -17.017 -4.099 1.00 97.00 106 GLU A O 1
ATOM 842 N N . GLU A 1 107 ? 2.582 -15.487 -5.675 1.00 97.00 107 GLU A N 1
ATOM 843 C CA . GLU A 1 107 ? 3.293 -16.198 -6.746 1.00 97.00 107 GLU A CA 1
ATOM 844 C C . GLU A 1 107 ? 4.830 -16.069 -6.640 1.00 97.00 107 GLU A C 1
ATOM 846 O O . GLU A 1 107 ? 5.552 -17.063 -6.729 1.00 97.00 107 GLU A O 1
ATOM 851 N N . HIS A 1 108 ? 5.356 -14.857 -6.415 1.00 96.25 108 HIS A N 1
ATOM 852 C CA . HIS A 1 108 ? 6.796 -14.557 -6.518 1.00 96.25 108 HIS A CA 1
ATOM 853 C C . HIS A 1 108 ? 7.490 -14.287 -5.171 1.00 96.25 108 HIS A C 1
ATOM 855 O O . HIS A 1 108 ? 8.717 -14.346 -5.071 1.00 96.25 108 HIS A O 1
ATOM 861 N N . GLY A 1 109 ? 6.739 -13.933 -4.127 1.00 95.12 109 GLY A N 1
ATOM 862 C CA . GLY A 1 109 ? 7.279 -13.491 -2.837 1.00 95.12 109 GLY A CA 1
ATOM 863 C C . GLY A 1 109 ? 7.479 -14.600 -1.803 1.00 95.12 109 GLY A C 1
ATOM 864 O O . GLY A 1 109 ? 8.244 -14.402 -0.859 1.00 95.12 109 GLY A O 1
ATOM 865 N N . MET A 1 110 ? 6.855 -15.767 -1.976 1.00 95.19 110 MET A N 1
ATOM 866 C CA . MET A 1 110 ? 6.837 -16.841 -0.968 1.00 95.19 110 MET A CA 1
ATOM 867 C C . MET A 1 110 ? 8.204 -17.495 -0.704 1.00 95.19 110 MET A C 1
ATOM 869 O O . MET A 1 110 ? 8.434 -18.031 0.378 1.00 95.19 110 MET A O 1
ATOM 873 N N . THR A 1 111 ? 9.140 -17.413 -1.652 1.00 94.38 111 THR A N 1
ATOM 874 C CA . THR A 1 111 ? 10.539 -17.864 -1.495 1.00 94.38 111 THR A CA 1
ATOM 875 C C . THR A 1 111 ? 11.513 -16.717 -1.181 1.00 94.38 111 THR A C 1
ATOM 877 O O . THR A 1 111 ? 12.715 -16.942 -1.039 1.00 94.38 111 THR A O 1
ATOM 880 N N . CYS A 1 112 ? 11.019 -15.480 -1.052 1.00 96.38 112 CYS A N 1
ATOM 881 C CA . CYS A 1 112 ? 11.828 -14.277 -0.875 1.00 96.38 112 CYS A CA 1
ATOM 882 C C . CYS A 1 112 ? 12.151 -14.035 0.614 1.00 96.38 112 CYS A C 1
ATOM 884 O O . CYS A 1 112 ? 11.265 -13.734 1.419 1.00 96.38 112 CYS A O 1
ATOM 886 N N . GLU A 1 113 ? 13.427 -14.158 1.005 1.00 97.38 113 GLU A N 1
ATOM 887 C CA . GLU A 1 113 ? 13.827 -14.092 2.418 1.00 97.38 113 GLU A CA 1
ATOM 888 C C . GLU A 1 113 ? 13.471 -12.740 3.055 1.00 97.38 113 GLU A C 1
ATOM 890 O O . GLU A 1 113 ? 13.921 -11.682 2.622 1.00 97.38 113 GLU A O 1
ATOM 895 N N . GLY A 1 114 ? 12.654 -12.754 4.110 1.00 97.50 114 GLY A N 1
ATOM 896 C CA . GLY A 1 114 ? 12.234 -11.519 4.769 1.00 97.50 114 GLY A CA 1
ATOM 897 C C . GLY A 1 114 ? 11.265 -10.664 3.945 1.00 97.50 114 GLY A C 1
ATOM 898 O O . GLY A 1 114 ? 11.249 -9.441 4.118 1.00 97.50 114 GLY A O 1
ATOM 899 N N . ILE A 1 115 ? 10.437 -11.272 3.087 1.00 98.12 115 ILE A N 1
ATOM 900 C CA . ILE A 1 115 ? 9.231 -10.632 2.540 1.00 98.12 115 ILE A CA 1
ATOM 901 C C . ILE A 1 115 ? 8.425 -9.939 3.659 1.00 98.12 115 ILE A C 1
ATOM 903 O O . ILE A 1 115 ? 8.406 -10.388 4.805 1.00 98.12 115 ILE A O 1
ATOM 907 N N . TYR A 1 116 ? 7.853 -8.769 3.357 1.00 97.19 116 TYR A N 1
ATOM 908 C CA . TYR A 1 116 ? 7.281 -7.790 4.304 1.00 97.19 116 TYR A CA 1
ATOM 909 C C . TYR A 1 116 ? 8.210 -7.239 5.412 1.00 97.19 116 TYR A C 1
ATOM 911 O O . TYR A 1 116 ? 8.072 -6.063 5.750 1.00 97.19 116 TYR A O 1
ATOM 919 N N . ARG A 1 117 ? 9.190 -7.988 5.931 1.00 97.88 117 ARG A N 1
ATOM 920 C CA . ARG A 1 117 ? 10.188 -7.521 6.916 1.00 97.88 117 ARG A CA 1
ATOM 921 C C . ARG A 1 117 ? 11.159 -6.509 6.303 1.00 97.88 117 ARG A C 1
ATOM 923 O O . ARG A 1 117 ? 11.434 -5.463 6.887 1.00 97.88 117 ARG A O 1
ATOM 930 N N . MET A 1 118 ? 11.683 -6.811 5.118 1.00 97.19 118 MET A N 1
ATOM 931 C CA . MET A 1 118 ? 12.664 -5.979 4.423 1.00 97.19 118 MET A CA 1
ATOM 932 C C . MET A 1 118 ? 12.004 -4.828 3.645 1.00 97.19 118 MET A C 1
ATOM 934 O O . MET A 1 118 ? 10.796 -4.810 3.378 1.00 97.19 118 MET A O 1
ATOM 938 N N . SER A 1 119 ? 12.809 -3.807 3.337 1.00 97.25 119 SER A N 1
ATOM 939 C CA . SER A 1 119 ? 12.388 -2.626 2.574 1.00 97.25 119 SER A CA 1
ATOM 940 C C . SER A 1 119 ? 12.872 -2.724 1.134 1.00 97.25 119 SER A C 1
ATOM 942 O O . SER A 1 119 ? 14.063 -2.903 0.891 1.00 97.25 119 SER A O 1
ATOM 944 N N . GLY A 1 120 ? 11.958 -2.546 0.184 1.00 97.31 120 GLY A N 1
ATOM 945 C CA . GLY A 1 120 ? 12.288 -2.443 -1.231 1.00 97.31 120 GLY A CA 1
ATOM 946 C C . GLY A 1 120 ? 13.028 -1.150 -1.577 1.00 97.31 120 GLY A C 1
ATOM 947 O O . GLY A 1 120 ? 13.077 -0.188 -0.804 1.00 97.31 120 GLY A O 1
ATOM 948 N N . VAL A 1 121 ? 13.591 -1.111 -2.786 1.00 98.06 121 VAL A N 1
ATOM 949 C CA . VAL A 1 121 ? 14.329 0.048 -3.306 1.00 98.06 121 VAL A CA 1
ATOM 950 C C . VAL A 1 121 ? 13.402 1.268 -3.384 1.00 98.06 121 VAL A C 1
ATOM 952 O O . VAL A 1 121 ? 12.525 1.334 -4.244 1.00 98.06 121 VAL A O 1
ATOM 955 N N . LYS A 1 122 ? 13.610 2.253 -2.497 1.00 97.50 122 LYS A N 1
ATOM 956 C CA . LYS A 1 122 ? 12.701 3.402 -2.290 1.00 97.50 122 LYS A CA 1
ATOM 957 C C . LYS A 1 122 ? 12.323 4.149 -3.577 1.00 97.50 122 LYS A C 1
ATOM 959 O O . LYS A 1 122 ? 11.189 4.600 -3.694 1.00 97.50 122 LYS A O 1
ATOM 964 N N . SER A 1 123 ? 13.236 4.266 -4.545 1.00 98.00 123 SER A N 1
ATOM 965 C CA . SER A 1 123 ? 12.948 4.887 -5.846 1.00 98.00 123 SER A CA 1
ATOM 966 C C . SER A 1 123 ? 11.964 4.072 -6.692 1.00 98.00 123 SER A C 1
ATOM 968 O O . SER A 1 123 ? 11.022 4.665 -7.208 1.00 98.00 123 SER A O 1
ATOM 970 N N . LYS A 1 124 ? 12.115 2.738 -6.777 1.00 98.06 124 LYS A N 1
ATOM 971 C CA . LYS A 1 124 ? 11.146 1.858 -7.461 1.00 98.06 124 LYS A CA 1
ATOM 972 C C . LYS A 1 124 ? 9.759 1.942 -6.796 1.00 98.06 124 LYS A C 1
ATOM 974 O O . LYS A 1 12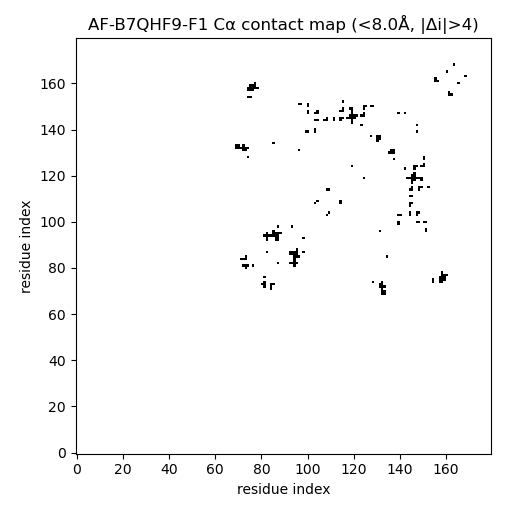4 ? 8.761 2.052 -7.497 1.00 98.06 124 LYS A O 1
ATOM 979 N N . VAL A 1 125 ? 9.691 1.970 -5.458 1.00 98.25 125 VAL A N 1
ATOM 980 C CA . VAL A 1 125 ? 8.412 2.092 -4.718 1.00 98.25 125 VAL A CA 1
ATOM 981 C C . VAL A 1 125 ? 7.708 3.422 -5.023 1.00 98.25 125 VAL A C 1
ATOM 983 O O . VAL A 1 125 ? 6.521 3.439 -5.330 1.00 98.25 125 VAL A O 1
ATOM 986 N N . GLN A 1 126 ? 8.436 4.544 -5.000 1.00 97.56 126 GLN A N 1
ATOM 987 C CA . GLN A 1 126 ? 7.860 5.862 -5.302 1.00 97.56 126 GLN A CA 1
ATOM 988 C C . GLN A 1 126 ? 7.487 6.020 -6.788 1.00 97.56 126 GLN A C 1
ATOM 990 O O . GLN A 1 126 ? 6.516 6.705 -7.096 1.00 97.56 126 GLN A O 1
ATOM 995 N N . GLN A 1 127 ? 8.198 5.350 -7.704 1.00 97.19 127 GLN A N 1
ATOM 996 C CA . GLN A 1 127 ? 7.806 5.259 -9.115 1.00 97.19 127 GLN A CA 1
ATOM 997 C C . GLN A 1 127 ? 6.483 4.503 -9.286 1.00 97.19 127 GLN A C 1
ATOM 999 O O . GLN A 1 127 ? 5.589 5.023 -9.947 1.00 97.19 127 GLN A O 1
ATOM 1004 N N . LEU A 1 128 ? 6.319 3.338 -8.648 1.00 98.00 128 LEU A N 1
ATOM 1005 C CA . LEU A 1 128 ? 5.069 2.569 -8.692 1.00 98.00 128 LEU A CA 1
ATOM 1006 C C . LEU A 1 128 ? 3.891 3.323 -8.058 1.00 98.00 128 LEU A C 1
ATOM 1008 O O . LEU A 1 128 ? 2.825 3.395 -8.660 1.00 98.00 128 LEU A O 1
ATOM 1012 N N . ARG A 1 129 ? 4.090 3.978 -6.905 1.00 97.31 129 ARG A N 1
ATOM 1013 C CA . ARG A 1 129 ? 3.082 4.871 -6.300 1.00 97.31 129 ARG A CA 1
ATOM 1014 C C . ARG A 1 129 ? 2.666 5.992 -7.256 1.00 97.31 129 ARG A C 1
ATOM 1016 O O . ARG A 1 129 ? 1.494 6.351 -7.317 1.00 97.31 129 ARG A O 1
ATOM 1023 N N . ALA A 1 130 ? 3.619 6.546 -8.006 1.00 96.25 130 ALA A N 1
ATOM 1024 C CA . ALA A 1 130 ? 3.348 7.594 -8.982 1.00 96.25 130 ALA A CA 1
ATOM 1025 C C . ALA A 1 130 ? 2.669 7.068 -10.263 1.00 96.25 130 ALA A C 1
ATOM 1027 O O . ALA A 1 130 ? 1.844 7.796 -10.804 1.00 96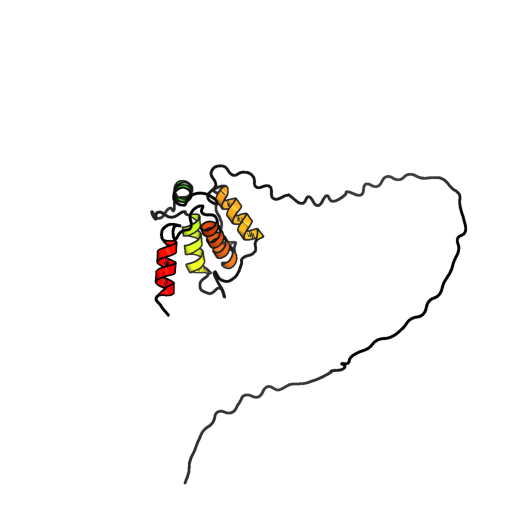.25 130 ALA A O 1
ATOM 1028 N N . ARG A 1 131 ? 2.978 5.843 -10.729 1.00 96.25 131 ARG A N 1
ATOM 1029 C CA . ARG A 1 131 ? 2.224 5.143 -11.795 1.00 96.25 131 ARG A CA 1
ATOM 1030 C C . ARG A 1 131 ? 0.767 4.950 -11.363 1.00 96.25 131 ARG A C 1
ATOM 1032 O O . ARG A 1 131 ? -0.138 5.462 -12.010 1.00 96.25 131 ARG A O 1
ATOM 1039 N N . CYS A 1 132 ? 0.571 4.330 -10.197 1.00 96.31 132 CYS A N 1
ATOM 1040 C CA . CYS A 1 132 ? -0.739 4.059 -9.611 1.00 96.31 132 CYS A CA 1
ATOM 1041 C C . CYS A 1 132 ? -1.595 5.329 -9.494 1.00 96.31 132 CYS A C 1
ATOM 1043 O O . CYS A 1 132 ? -2.682 5.387 -10.051 1.00 96.31 132 CYS A O 1
ATOM 1045 N N . ASN A 1 133 ? -1.077 6.400 -8.881 1.00 96.62 133 ASN A N 1
ATOM 1046 C CA . ASN A 1 133 ? -1.813 7.666 -8.764 1.00 96.62 133 ASN A CA 1
ATOM 1047 C C . ASN A 1 133 ? -2.160 8.343 -10.106 1.00 96.62 133 ASN A C 1
ATOM 1049 O O . ASN A 1 133 ? -2.985 9.249 -10.095 1.00 96.62 133 ASN A O 1
ATOM 1053 N N . ARG A 1 134 ? -1.545 7.948 -11.230 1.00 95.50 134 ARG A N 1
ATOM 1054 C CA . ARG A 1 134 ? -1.900 8.400 -12.589 1.00 95.50 134 ARG A CA 1
ATOM 1055 C C . ARG A 1 134 ? -2.752 7.383 -13.361 1.00 95.50 134 ARG A C 1
ATOM 1057 O O . ARG A 1 134 ? -2.958 7.568 -14.555 1.00 95.50 134 ARG A O 1
ATOM 1064 N N . HIS A 1 135 ? -3.232 6.329 -12.698 1.00 93.94 135 HIS A N 1
ATOM 1065 C CA . HIS A 1 135 ? -3.994 5.222 -13.295 1.00 93.94 135 HIS A CA 1
ATOM 1066 C C . HIS A 1 135 ? -3.215 4.473 -14.394 1.00 93.94 135 HIS A C 1
ATOM 1068 O O . HIS A 1 135 ? -3.790 3.909 -15.321 1.00 93.94 135 HIS A O 1
ATOM 1074 N N . GLU A 1 136 ? -1.881 4.457 -14.286 1.00 94.31 136 GLU A N 1
ATOM 1075 C CA . GLU A 1 136 ? -0.988 3.705 -15.172 1.00 94.31 136 GLU A CA 1
ATOM 1076 C C . GLU A 1 136 ? -0.782 2.270 -14.664 1.00 94.31 136 GLU A C 1
ATOM 1078 O O . GLU A 1 136 ? -0.609 2.050 -13.461 1.00 94.31 136 GLU A O 1
ATOM 1083 N N . SER A 1 137 ? -0.698 1.307 -15.591 1.00 92.50 137 SER A N 1
ATOM 1084 C CA . SER A 1 137 ? -0.350 -0.087 -15.280 1.00 92.50 137 SER A CA 1
ATOM 1085 C C . SER A 1 137 ? 0.989 -0.187 -14.539 1.00 92.50 137 SER A C 1
ATOM 1087 O O . SER A 1 137 ? 1.956 0.520 -14.844 1.00 92.50 137 SER A O 1
ATOM 1089 N N . LEU A 1 138 ? 1.043 -1.073 -13.544 1.00 94.44 138 LEU A N 1
ATOM 1090 C CA . LEU A 1 138 ? 2.162 -1.160 -12.611 1.00 94.44 138 LEU A CA 1
ATOM 1091 C C . LEU A 1 138 ? 3.345 -1.972 -13.157 1.00 94.44 138 LEU A C 1
ATOM 1093 O O . 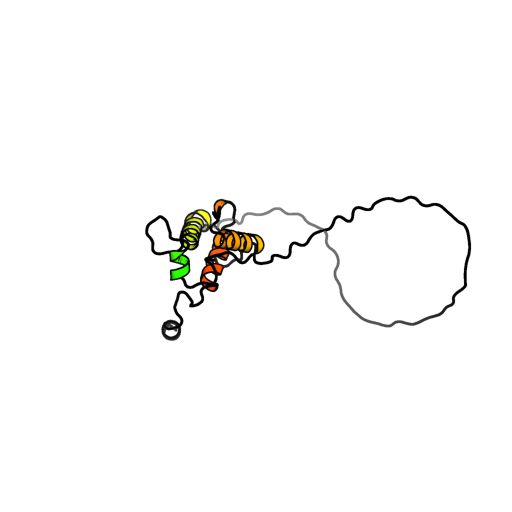LEU A 1 138 ? 4.486 -1.662 -12.806 1.00 94.44 138 LEU A O 1
ATOM 1097 N N . CYS A 1 139 ? 3.086 -2.961 -14.023 1.00 94.06 139 CYS A N 1
ATOM 1098 C CA . CYS A 1 139 ? 4.060 -3.945 -14.523 1.00 94.06 139 CYS A CA 1
ATOM 1099 C C . CYS A 1 139 ? 4.855 -4.628 -13.390 1.00 94.06 139 CYS A C 1
ATOM 1101 O O . CYS A 1 139 ? 6.085 -4.623 -13.401 1.00 94.06 139 CYS A O 1
ATOM 1103 N N . LEU A 1 140 ? 4.169 -5.188 -12.382 1.00 96.12 140 LEU A N 1
ATOM 1104 C CA . LEU A 1 140 ? 4.803 -5.689 -11.148 1.00 96.12 140 LEU A CA 1
ATOM 1105 C C . LEU A 1 140 ? 5.920 -6.726 -11.375 1.00 96.12 140 LEU A C 1
ATOM 1107 O O . LEU A 1 140 ? 6.879 -6.749 -10.609 1.00 96.12 140 LEU A O 1
ATOM 1111 N N . SER A 1 141 ? 5.871 -7.494 -12.466 1.00 95.25 141 SER A N 1
ATOM 1112 C CA . SER A 1 141 ? 6.929 -8.427 -12.884 1.00 95.25 141 SER A CA 1
ATOM 1113 C C . SER A 1 141 ? 8.295 -7.774 -13.183 1.00 95.25 141 SER A C 1
ATOM 1115 O O . SER A 1 141 ? 9.309 -8.468 -13.180 1.00 95.25 141 SER A O 1
ATOM 1117 N N . GLU A 1 142 ? 8.375 -6.449 -13.365 1.00 95.81 142 GLU A N 1
ATOM 1118 C CA . GLU A 1 142 ? 9.635 -5.681 -13.481 1.00 95.81 142 GLU A CA 1
ATOM 1119 C C . GLU A 1 142 ? 10.292 -5.358 -12.107 1.00 95.81 142 GLU A C 1
ATOM 1121 O O . GLU A 1 142 ? 11.334 -4.678 -12.016 1.00 95.81 142 GLU A O 1
ATOM 1126 N N . HIS A 1 143 ? 9.676 -5.783 -10.996 1.00 97.25 143 HIS A N 1
ATOM 1127 C CA . HIS A 1 143 ? 9.983 -5.301 -9.649 1.00 97.25 143 HIS A CA 1
ATOM 1128 C C . HIS A 1 143 ? 10.143 -6.423 -8.611 1.00 97.25 143 HIS A C 1
ATOM 1130 O O . HIS A 1 143 ? 9.248 -7.224 -8.403 1.00 97.25 143 HIS A O 1
ATOM 1136 N N . GLU A 1 144 ? 11.258 -6.398 -7.868 1.00 97.38 144 GLU A N 1
ATOM 1137 C CA . GLU A 1 144 ? 11.519 -7.307 -6.736 1.00 97.38 144 GLU A CA 1
ATOM 1138 C C . GLU A 1 144 ? 10.313 -7.435 -5.779 1.00 97.38 144 GLU A C 1
ATOM 1140 O O . GLU A 1 144 ? 9.739 -6.400 -5.412 1.00 97.38 144 GLU A O 1
ATOM 1145 N N . PRO A 1 145 ? 10.005 -8.624 -5.226 1.00 98.12 145 PRO A N 1
ATOM 1146 C CA . PRO A 1 145 ? 8.929 -8.793 -4.244 1.00 98.12 145 PRO A CA 1
ATOM 1147 C C . PRO A 1 145 ? 9.019 -7.843 -3.038 1.00 98.12 145 PRO A C 1
ATOM 1149 O O . PRO A 1 145 ? 8.005 -7.345 -2.554 1.00 98.12 145 PRO A O 1
ATOM 1152 N N . HIS A 1 146 ? 10.228 -7.480 -2.588 1.00 98.50 146 HIS A N 1
ATOM 1153 C CA . HIS A 1 146 ? 10.417 -6.457 -1.549 1.00 98.50 146 HIS A CA 1
ATOM 1154 C C . HIS A 1 146 ? 9.898 -5.063 -1.940 1.00 98.50 146 HIS A C 1
ATOM 1156 O O . HIS A 1 146 ? 9.489 -4.297 -1.065 1.00 98.50 146 HIS A O 1
ATOM 1162 N N . VAL A 1 147 ? 9.944 -4.696 -3.225 1.00 98.56 147 VAL A N 1
ATOM 1163 C CA . VAL A 1 147 ? 9.409 -3.429 -3.751 1.00 98.56 147 VAL A CA 1
ATOM 1164 C C . VAL A 1 147 ? 7.887 -3.466 -3.729 1.00 98.56 147 VAL A C 1
ATOM 1166 O O . VAL A 1 147 ? 7.290 -2.547 -3.172 1.00 98.56 147 VAL A O 1
ATOM 1169 N N . VAL A 1 148 ? 7.274 -4.533 -4.245 1.00 98.44 148 VAL A N 1
ATOM 1170 C CA . VAL A 1 148 ? 5.811 -4.696 -4.285 1.00 98.44 148 VAL A CA 1
ATOM 1171 C C . VAL A 1 148 ? 5.232 -4.766 -2.865 1.00 98.44 148 VAL A C 1
ATOM 1173 O O . VAL A 1 148 ? 4.364 -3.972 -2.507 1.00 98.44 148 VAL A O 1
ATOM 1176 N N . ALA A 1 149 ? 5.834 -5.564 -1.977 1.00 98.50 149 ALA A N 1
ATOM 1177 C CA . ALA A 1 149 ? 5.473 -5.602 -0.557 1.00 98.50 149 ALA A CA 1
ATOM 1178 C C . ALA A 1 149 ? 5.659 -4.247 0.151 1.00 98.50 149 ALA A C 1
ATOM 1180 O O . ALA A 1 149 ? 4.970 -3.945 1.124 1.00 98.50 149 ALA A O 1
ATOM 1181 N N . SER A 1 150 ? 6.593 -3.407 -0.310 1.00 98.50 150 SER A N 1
ATOM 1182 C CA . SER A 1 150 ? 6.779 -2.052 0.231 1.00 98.50 150 SER A CA 1
ATOM 1183 C C . SER A 1 150 ? 5.787 -1.036 -0.327 1.00 98.50 150 SER A C 1
ATOM 1185 O O . SER A 1 150 ? 5.450 -0.101 0.395 1.00 98.50 150 SER A O 1
ATOM 1187 N N . LEU A 1 151 ? 5.298 -1.230 -1.555 1.00 98.50 151 LEU A N 1
ATOM 1188 C CA . LEU A 1 151 ? 4.209 -0.453 -2.145 1.00 98.50 151 LEU A CA 1
ATOM 1189 C C . LEU A 1 151 ? 2.893 -0.724 -1.407 1.00 98.50 151 LEU A C 1
ATOM 1191 O O . LEU A 1 151 ? 2.262 0.218 -0.936 1.00 98.50 151 LEU A O 1
ATOM 1195 N N . LEU A 1 152 ? 2.553 -2.000 -1.203 1.00 98.25 152 LEU A N 1
ATOM 1196 C CA . LEU A 1 152 ? 1.376 -2.427 -0.443 1.00 98.25 152 LEU A CA 1
ATOM 1197 C C . LEU A 1 152 ? 1.404 -1.890 1.001 1.00 98.25 152 LEU A C 1
ATOM 1199 O O . LEU A 1 152 ? 0.493 -1.175 1.414 1.00 98.25 152 LEU A O 1
ATOM 1203 N N . LYS A 1 153 ? 2.506 -2.100 1.740 1.00 97.94 153 LYS A N 1
ATOM 1204 C CA . LYS A 1 153 ? 2.706 -1.495 3.077 1.00 97.94 153 LYS A CA 1
ATOM 1205 C C . LYS A 1 153 ? 2.633 0.039 3.075 1.00 97.94 153 LYS A C 1
ATOM 1207 O O . LYS A 1 153 ? 2.350 0.634 4.112 1.00 97.94 153 LYS A O 1
ATOM 1212 N N . GLN A 1 154 ? 2.960 0.696 1.961 1.00 97.75 154 GLN A N 1
ATOM 1213 C CA . GLN A 1 154 ? 2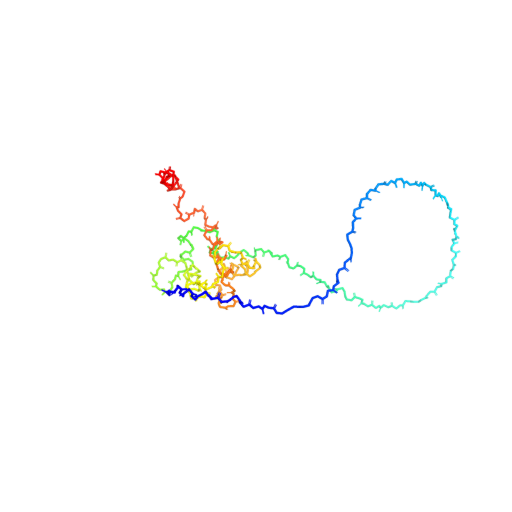.879 2.150 1.844 1.00 97.75 154 GLN A CA 1
ATOM 1214 C C . GLN A 1 154 ? 1.447 2.624 1.570 1.00 97.75 154 GLN A C 1
ATOM 1216 O O . GLN A 1 154 ? 1.064 3.637 2.142 1.00 97.75 154 GLN A O 1
ATOM 1221 N N . PHE A 1 155 ? 0.653 1.887 0.787 1.00 97.94 155 PHE A N 1
ATOM 1222 C CA . PHE A 1 155 ? -0.768 2.176 0.576 1.00 97.94 155 PHE A CA 1
ATOM 1223 C C . PHE A 1 155 ? -1.543 2.112 1.896 1.00 97.94 155 PHE A C 1
ATOM 1225 O O . PHE A 1 155 ? -2.118 3.113 2.311 1.00 97.94 155 PHE A O 1
ATOM 1232 N N . LEU A 1 156 ? -1.451 0.989 2.620 1.00 97.25 156 LEU A N 1
ATOM 1233 C CA . LEU A 1 156 ? -2.190 0.772 3.875 1.00 97.25 156 LEU A CA 1
ATOM 1234 C C . LEU A 1 156 ? -1.836 1.789 4.981 1.00 97.25 156 LEU A C 1
ATOM 1236 O O . LEU A 1 156 ? -2.659 2.069 5.845 1.00 97.25 156 LEU A O 1
ATOM 1240 N N . ARG A 1 157 ? -0.620 2.355 4.951 1.00 96.50 157 ARG A N 1
ATOM 1241 C CA . ARG A 1 157 ? -0.148 3.400 5.883 1.00 96.50 157 ARG A CA 1
ATOM 1242 C C . ARG A 1 157 ? -0.498 4.826 5.429 1.00 96.50 157 ARG A C 1
ATOM 1244 O O . ARG A 1 157 ? -0.351 5.760 6.207 1.00 96.50 157 ARG A O 1
ATOM 1251 N N . GLU A 1 158 ? -0.895 5.018 4.174 1.00 95.94 158 GLU A N 1
ATOM 1252 C CA . GLU A 1 158 ? -1.335 6.314 3.638 1.00 95.94 158 GLU A CA 1
ATOM 1253 C C . GLU A 1 158 ? -2.870 6.443 3.592 1.00 95.94 158 GLU A C 1
ATOM 1255 O O . GLU A 1 158 ? -3.378 7.449 3.099 1.00 95.94 158 GLU A O 1
ATOM 1260 N N . LEU A 1 159 ? -3.615 5.468 4.125 1.00 95.69 159 LEU A N 1
ATOM 1261 C CA . LEU A 1 159 ? -5.049 5.605 4.389 1.00 95.69 159 LEU A CA 1
ATOM 1262 C C . LEU A 1 159 ? -5.294 6.605 5.545 1.00 95.69 159 LEU A C 1
ATOM 1264 O O . LEU A 1 159 ? -4.517 6.618 6.502 1.00 95.69 159 LEU A O 1
ATOM 1268 N N . PRO A 1 160 ? -6.352 7.440 5.484 1.00 94.81 160 PRO A N 1
ATOM 1269 C CA . PRO A 1 160 ? -6.634 8.457 6.502 1.00 94.81 160 PRO A CA 1
ATOM 1270 C C . PRO A 1 160 ? -7.232 7.896 7.805 1.00 94.81 160 PRO A C 1
ATOM 1272 O O . PRO A 1 160 ? -7.056 8.512 8.851 1.00 94.81 160 PRO A O 1
ATOM 1275 N N . ASP A 1 161 ? -7.892 6.736 7.750 1.00 92.62 161 ASP A N 1
ATOM 1276 C CA . ASP A 1 161 ? -8.210 5.883 8.905 1.00 92.62 161 ASP A CA 1
ATOM 1277 C C . ASP A 1 161 ? -7.509 4.528 8.669 1.00 92.62 161 ASP A C 1
ATOM 1279 O O . ASP A 1 161 ? -7.544 4.026 7.537 1.00 92.62 161 ASP A O 1
ATOM 1283 N N . PRO A 1 162 ? -6.798 3.953 9.659 1.00 91.56 162 PRO A N 1
ATOM 1284 C CA . PRO A 1 162 ? -6.136 2.659 9.509 1.00 91.56 162 PRO A CA 1
ATOM 1285 C C . PRO A 1 162 ? -7.122 1.519 9.223 1.00 91.56 162 PRO A C 1
ATOM 1287 O O . PRO A 1 162 ? -8.264 1.540 9.656 1.00 91.56 162 PRO A O 1
ATOM 1290 N N . VAL A 1 163 ? -6.641 0.451 8.578 1.00 89.38 163 VAL A N 1
ATOM 1291 C CA . VAL A 1 163 ? -7.448 -0.731 8.189 1.00 89.38 163 VAL A CA 1
ATOM 1292 C C . VAL A 1 163 ? -8.164 -1.409 9.370 1.00 89.38 163 VAL A C 1
ATOM 1294 O O . VAL A 1 163 ? -9.224 -1.995 9.188 1.00 89.38 163 VAL A O 1
ATOM 1297 N N . LEU A 1 164 ? -7.599 -1.331 10.579 1.00 88.31 164 LEU A N 1
ATOM 1298 C CA . LEU A 1 164 ? -8.216 -1.867 11.800 1.00 88.31 164 LEU A CA 1
ATOM 1299 C C . LEU A 1 164 ? -9.294 -0.947 12.404 1.00 88.31 164 LEU A C 1
ATOM 1301 O O . LEU A 1 164 ? -9.907 -1.346 13.383 1.00 88.31 164 LEU A O 1
ATOM 1305 N N . THR A 1 165 ? -9.502 0.236 11.817 1.00 87.75 165 THR A N 1
ATOM 1306 C CA . THR A 1 165 ? -10.275 1.403 12.275 1.00 87.75 165 THR A CA 1
ATOM 1307 C C . THR A 1 165 ? -9.880 1.960 13.641 1.00 87.75 165 THR A C 1
ATOM 1309 O O . THR A 1 165 ? -9.589 1.244 14.604 1.00 87.75 165 THR A O 1
ATOM 1312 N N . SER A 1 166 ? -9.904 3.289 13.753 1.00 85.94 166 SER A N 1
ATOM 1313 C CA . SER A 1 166 ? -9.579 3.984 15.005 1.00 85.94 166 SER A CA 1
ATOM 1314 C C . SER A 1 166 ? -10.513 3.603 16.172 1.00 85.94 166 SER A C 1
ATOM 1316 O O . SER A 1 166 ? -10.117 3.689 17.332 1.00 85.94 166 SER A O 1
ATOM 1318 N N . GLU A 1 167 ? -11.732 3.135 15.878 1.00 89.25 167 GLU A N 1
ATOM 1319 C CA . GLU A 1 167 ? -12.742 2.727 16.868 1.00 89.25 167 GLU A CA 1
ATOM 1320 C C . GLU A 1 167 ? -12.503 1.335 17.478 1.00 89.25 167 GLU A C 1
ATOM 1322 O O . GLU A 1 167 ? -12.940 1.067 18.601 1.00 89.25 167 GLU A O 1
ATOM 1327 N N . LEU A 1 168 ? -11.840 0.422 16.756 1.00 89.94 168 LEU A N 1
ATOM 1328 C CA . LEU A 1 168 ? -11.592 -0.941 17.239 1.00 89.94 168 LEU A CA 1
ATOM 1329 C C . LEU A 1 168 ? -10.205 -1.105 17.871 1.00 89.94 168 LEU A C 1
ATOM 1331 O O . LEU A 1 168 ? -10.024 -2.050 18.638 1.00 89.94 168 LEU A O 1
ATOM 1335 N N . CYS A 1 169 ? -9.260 -0.186 17.632 1.00 88.50 169 CYS A N 1
ATOM 1336 C CA . CYS A 1 169 ? -7.927 -0.189 18.255 1.00 88.50 169 CYS A CA 1
ATOM 1337 C C . CYS A 1 169 ? -7.936 -0.509 19.770 1.00 88.50 169 CYS A C 1
ATOM 1339 O O . CYS A 1 169 ? -7.234 -1.447 20.154 1.00 88.50 169 CYS A O 1
ATOM 1341 N N . PRO A 1 170 ? -8.778 0.116 20.626 1.00 91.06 170 PRO A N 1
ATOM 1342 C CA . PRO A 1 170 ? -8.811 -0.208 22.058 1.00 91.06 170 PRO A CA 1
ATOM 1343 C C . PRO A 1 170 ? -9.204 -1.663 22.357 1.00 91.06 170 PRO A C 1
ATOM 1345 O O . PRO A 1 170 ? -8.725 -2.250 23.323 1.00 91.06 170 PRO A O 1
ATOM 1348 N N . LYS A 1 171 ? -10.045 -2.281 21.515 1.00 91.88 171 LYS A N 1
ATOM 1349 C CA . LYS A 1 171 ? -10.463 -3.687 21.661 1.00 91.88 171 LYS A CA 1
ATOM 1350 C C . LYS A 1 171 ? -9.332 -4.646 21.283 1.00 91.88 171 LYS A C 1
ATOM 1352 O O . LYS A 1 171 ? -9.187 -5.691 21.912 1.00 91.88 171 LYS A O 1
ATOM 1357 N N . PHE A 1 172 ? -8.515 -4.289 20.288 1.00 90.62 172 PHE A N 1
ATOM 1358 C CA . PHE A 1 172 ? -7.305 -5.042 19.944 1.00 90.62 172 PHE A CA 1
ATOM 1359 C C . PHE A 1 172 ? -6.240 -4.938 21.047 1.00 90.62 172 PHE A C 1
ATOM 1361 O O . PHE A 1 172 ? -5.633 -5.949 21.398 1.00 90.62 172 PHE A O 1
ATOM 1368 N N . GLU A 1 173 ? -6.053 -3.755 21.639 1.00 91.25 173 GLU A N 1
ATOM 1369 C CA . GLU A 1 173 ? -5.152 -3.544 22.783 1.00 91.25 173 GLU A CA 1
ATOM 1370 C C . GLU A 1 173 ? -5.611 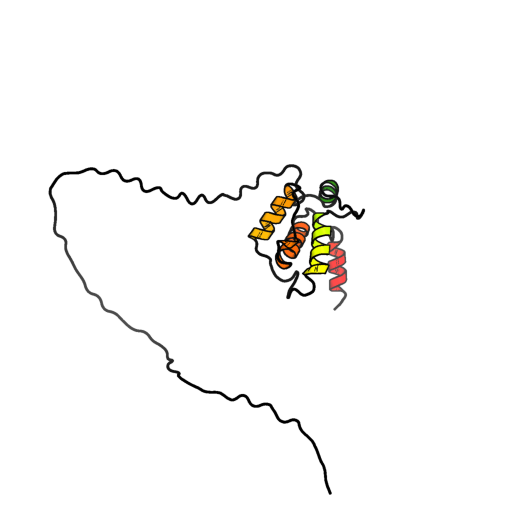-4.318 24.031 1.00 91.25 173 GLU A C 1
ATOM 1372 O O . GLU A 1 173 ? -4.804 -4.992 24.678 1.00 91.25 173 GLU A O 1
ATOM 1377 N N . GLU A 1 174 ? -6.912 -4.296 24.342 1.00 92.88 174 GLU A N 1
ATOM 1378 C CA . GLU A 1 174 ? -7.505 -5.068 25.439 1.00 92.88 174 GLU A CA 1
ATOM 1379 C C . GLU A 1 174 ? -7.327 -6.581 25.232 1.00 92.88 174 GLU A C 1
ATOM 1381 O O . GLU A 1 174 ? -6.921 -7.289 26.156 1.00 92.88 174 GLU A O 1
ATOM 1386 N N . ALA A 1 175 ? -7.584 -7.081 24.018 1.00 91.38 175 ALA A N 1
ATOM 1387 C CA . ALA A 1 175 ? -7.418 -8.493 23.679 1.00 91.38 175 ALA A CA 1
ATOM 1388 C C . ALA A 1 175 ? -5.950 -8.944 23.775 1.00 91.38 175 ALA A C 1
ATOM 1390 O O . ALA A 1 175 ? -5.671 -9.996 24.350 1.00 91.38 175 ALA A O 1
ATOM 1391 N N . ALA A 1 176 ? -5.007 -8.135 23.280 1.00 90.50 176 ALA A N 1
ATOM 1392 C CA . ALA A 1 176 ? -3.574 -8.413 23.389 1.00 90.50 176 ALA A CA 1
ATOM 1393 C C . ALA A 1 176 ? -3.087 -8.417 24.851 1.00 90.50 176 ALA A C 1
ATOM 1395 O O . ALA A 1 176 ? -2.268 -9.252 25.230 1.00 90.50 176 ALA A O 1
ATOM 1396 N N . SER A 1 177 ? -3.629 -7.528 25.688 1.00 90.06 177 SER A N 1
ATOM 1397 C CA . SER A 1 177 ? -3.255 -7.401 27.106 1.00 90.06 177 SER A CA 1
ATOM 1398 C C . SER A 1 177 ? -3.771 -8.541 27.995 1.00 90.06 177 SER A C 1
ATOM 1400 O O . SER A 1 177 ? -3.306 -8.692 29.122 1.00 90.06 177 SER A O 1
ATOM 1402 N N . LYS A 1 178 ? -4.734 -9.341 27.516 1.00 78.12 178 LYS A N 1
ATOM 1403 C CA . LYS A 1 178 ? -5.375 -10.443 28.259 1.00 78.12 178 LYS A CA 1
ATOM 1404 C C . LYS A 1 178 ? -4.817 -11.837 27.925 1.00 78.12 178 LYS A C 1
ATOM 1406 O O . LYS A 1 178 ? -5.364 -12.829 28.399 1.00 78.12 178 LYS A O 1
ATOM 1411 N N . GLY A 1 179 ? -3.763 -11.920 27.109 1.00 64.06 179 GLY A N 1
ATOM 1412 C CA . GLY A 1 179 ? -3.185 -13.174 26.604 1.00 64.06 179 GLY A CA 1
ATOM 1413 C C . GLY A 1 179 ? -1.784 -13.523 27.124 1.00 64.06 179 GLY A C 1
ATOM 1414 O O . GLY A 1 179 ? -1.041 -14.174 26.390 1.00 64.06 179 GLY A O 1
ATOM 1415 N N . GLY A 1 180 ? -1.405 -13.053 28.320 1.00 51.75 180 GLY A N 1
ATOM 1416 C CA . GLY A 1 180 ? -0.091 -13.278 28.951 1.00 51.75 180 GLY A CA 1
ATOM 1417 C C . GLY A 1 180 ? -0.164 -14.101 30.231 1.00 51.75 180 GLY A C 1
ATOM 1418 O O . GLY A 1 180 ? -1.109 -13.858 31.012 1.00 51.75 180 GLY A O 1
#

Secondary structure (DSSP, 8-state):
------PPPPP-----------------------------------------------------------SS-STTS-HHHHHHHSB-TTS-SSBHHHHHHHHHHHHHTTTSTTTTTSPP-HHHHHHHHHHHTTT----GGGS-HHHHHHHHHHHHHSSSS-TT-TTTHHHHHHHHHT--

Foldseek 3Di:
DDDDDDDDDDDDDDDDDDDDDDDDDDDDDDDDDDDDDDDDDDDDDDDDDDDDDDPPPPPPDPPDPPPPPQDQFLFQEAQQSNCVVAPDPVPDSGGVLLVVLVVCCVVQVPPPPCQLNDAFDVVLLVVQSSCRRNVHDRPCVVGDNNSSSNNNVRRQVSHPAHPCGPVCVVVVVVVVVPPD

InterPro domains:
  IPR000198 Rho GTPase-activating protein domain [PF00620] (95-177)
  IPR000198 Rho GTPase-activating protein domain [PS50238] (77-180)
  IPR000198 Rho GTPase-activating protein domain [SM00324] (92-179)
  IPR008936 Rho GTPase activation protein [G3DSA:1.10.555.10] (14-179)
  IPR008936 Rho GTPase activation protein [SSF48350] (71-177)
  IPR039767 RalA-binding protein 1 [PTHR12783] (15-178)

Mean predicted aligned error: 17.57 Å

Organism: Ixodes scapularis (NCBI:txid6945)

Solvent-accessible surface area (backbone atoms only — not comparable to full-atom values): 12189 Å² total; per-residue (Å²): 141,83,91,84,84,85,78,84,80,80,86,80,86,85,87,79,88,88,84,86,86,82,89,84,87,87,83,91,80,84,85,87,88,88,76,91,83,89,89,82,90,80,88,90,88,90,84,88,81,94,80,92,77,85,79,75,73,80,74,81,75,74,73,72,84,71,76,74,80,51,78,83,47,46,65,68,35,50,71,67,61,21,22,78,74,33,60,34,92,84,76,53,102,42,30,30,73,56,52,55,42,48,54,49,32,66,74,65,20,77,84,42,88,54,56,72,74,48,79,30,60,64,67,63,29,54,49,46,55,52,31,47,23,65,76,39,83,72,62,64,92,84,48,59,49,35,24,44,43,39,38,50,59,47,43,61,69,34,31,80,62,49,93,74,37,80,83,44,47,66,58,54,53,53,55,63,72,72,74,123

Radius of gyration: 33.33 Å; Cα contacts (8 Å, |Δi|>4): 127; chains: 1; bounding box: 74×104×57 Å

Nearest PDB structures (foldseek):
  2mbg-assembly1_A  TM=9.487E-01  e=8.150E-10  Homo sapiens
  1tx4-assembly1_A  TM=8.920E-01  e=3.684E-06  Homo sapiens
  5c5s-assembly2_B  TM=8.437E-01  e=2.133E-05  Homo sapiens
  3msx-assembly1_B  TM=8.718E-01  e=5.620E-05  Homo sapiens
  1f7c-assembly1_A  TM=8.501E-01  e=9.675E-04  Gallus gallus

pLDDT: mean 72.94, std 27.89, range [27.03, 98.56]

Sequence (180 aa):
RGKGKKSKAPFKFPGKEKKEKSLKSKDSKDGPKSKDSKEAKKDPDRDSKKKKESKVKLGKKKKKHELEKAENPIFGVPLLTALERNPSHDGVELPALVRECIDYIEEHGMTCEGIYRMSGVKSKVQQLRARCNRHESLCLSEHEPHVVASLLKQFLRELPDPVLTSELCPKFEEAASKGG